Protein AF-E0NUR0-F1 (afdb_monomer_lite)

pLDDT: mean 84.32, std 12.66, range [47.41, 98.25]

Radius of gyration: 26.24 Å; chains: 1; bounding box: 58×35×88 Å

Secondary structure (DSSP, 8-state):
-HHHHHHHHHHTTS-------EEEEEESSTT-HHHHS-HHHHHH-SEEEEEEEE-HHHHHHHHHHHHHS---EEEEEEEEE--PPPPPGGGS-HHHHHHHHHHHTTSBPPTTS--HHHHHTT-EE-TT-BTTBEEEE-SSSEEEEEEE--SSS-B--EEEEEES-HHHHT-HHHHHHHHHTTPEEEEE-TTS-EEEEETTTTEEEEEE-S-SSTT---EEEEESS----

Structure (mmCIF, N/CA/C/O backbone):
data_AF-E0NUR0-F1
#
_entry.id   AF-E0NUR0-F1
#
loop_
_atom_site.group_PDB
_atom_site.id
_atom_site.type_symbol
_atom_site.label_atom_id
_atom_site.label_alt_id
_atom_site.label_comp_id
_atom_site.label_asym_id
_atom_site.label_entity_id
_atom_site.label_seq_id
_atom_site.pdbx_PDB_ins_code
_atom_site.Cartn_x
_atom_site.Cartn_y
_atom_site.Cartn_z
_atom_site.occupancy
_atom_site.B_iso_or_equiv
_atom_site.auth_seq_id
_atom_site.auth_comp_id
_atom_site.auth_asym_id
_atom_site.auth_atom_id
_atom_site.pdbx_PDB_model_num
ATOM 1 N N . MET A 1 1 ? -32.265 1.313 68.353 1.00 53.12 1 MET A N 1
ATOM 2 C CA . MET A 1 1 ? -32.172 2.353 67.300 1.00 53.12 1 MET A CA 1
ATOM 3 C C . MET A 1 1 ? -30.891 2.252 66.464 1.00 53.12 1 MET A C 1
ATOM 5 O O . MET A 1 1 ? -31.016 2.120 65.257 1.00 53.12 1 MET A O 1
ATOM 9 N N . LYS A 1 2 ? -29.683 2.181 67.057 1.00 49.59 2 LYS A N 1
ATOM 10 C CA . LYS A 1 2 ? -28.408 2.071 66.302 1.00 49.59 2 LYS A CA 1
ATOM 11 C C . LYS A 1 2 ? -28.303 0.869 65.339 1.00 49.59 2 LYS A C 1
ATOM 13 O O . LYS A 1 2 ? -27.776 1.013 64.247 1.00 49.59 2 LYS A O 1
ATOM 18 N N . LYS A 1 3 ? -28.850 -0.301 65.698 1.00 48.78 3 LYS A N 1
ATOM 19 C CA . LYS A 1 3 ? -28.814 -1.510 64.842 1.00 48.78 3 LYS A CA 1
ATOM 20 C C . LYS A 1 3 ? -29.717 -1.421 63.597 1.00 48.78 3 LYS A C 1
ATOM 22 O O . LYS A 1 3 ? -29.385 -1.999 62.573 1.00 48.78 3 LYS A O 1
ATOM 27 N N . ILE A 1 4 ? -30.814 -0.659 63.670 1.00 60.44 4 ILE A N 1
ATOM 28 C CA . ILE A 1 4 ? -31.737 -0.431 62.539 1.00 60.44 4 ILE A CA 1
ATOM 29 C C . ILE A 1 4 ? -31.143 0.598 61.563 1.00 60.44 4 ILE A C 1
ATOM 31 O O . ILE A 1 4 ? -31.261 0.441 60.354 1.00 60.44 4 ILE A O 1
ATOM 35 N N . GLN A 1 5 ? -30.417 1.596 62.078 1.00 57.12 5 GLN A N 1
ATOM 36 C CA . GLN A 1 5 ? -29.707 2.582 61.255 1.00 57.12 5 GLN A CA 1
ATOM 37 C C . GLN A 1 5 ? -28.534 1.966 60.472 1.00 57.12 5 GLN A C 1
ATOM 39 O O . GLN A 1 5 ? -28.295 2.355 59.333 1.00 57.12 5 GLN A O 1
ATOM 44 N N . ILE A 1 6 ? -27.851 0.963 61.037 1.00 59.78 6 ILE A N 1
ATOM 45 C CA . ILE A 1 6 ? -26.785 0.228 60.335 1.00 59.78 6 ILE A CA 1
ATOM 46 C C . ILE A 1 6 ? -27.360 -0.639 59.202 1.00 59.78 6 ILE A C 1
ATOM 48 O O . ILE A 1 6 ? -26.786 -0.664 58.117 1.00 59.78 6 ILE A O 1
ATOM 52 N N . LEU A 1 7 ? -28.519 -1.285 59.395 1.00 54.66 7 LEU A N 1
ATOM 53 C CA . LEU A 1 7 ? -29.168 -2.055 58.323 1.00 54.66 7 LEU A CA 1
ATOM 54 C C . LEU A 1 7 ? -29.622 -1.164 57.151 1.00 54.66 7 LEU A C 1
ATOM 56 O O . LEU A 1 7 ? -29.469 -1.556 55.999 1.00 54.66 7 LEU A O 1
ATOM 60 N N . MET A 1 8 ? -30.126 0.043 57.427 1.00 56.66 8 MET A N 1
ATOM 61 C CA . MET A 1 8 ? -30.529 1.007 56.391 1.00 56.66 8 MET A CA 1
ATOM 62 C C . MET A 1 8 ? -29.337 1.574 55.601 1.00 56.66 8 MET A C 1
ATOM 64 O O . MET A 1 8 ? -29.452 1.783 54.397 1.00 56.66 8 MET A O 1
ATOM 68 N N . ALA A 1 9 ? -28.181 1.771 56.246 1.00 56.53 9 ALA A N 1
ATOM 69 C CA . ALA A 1 9 ? -26.960 2.228 55.577 1.00 56.53 9 ALA A CA 1
ATOM 70 C C . ALA A 1 9 ? -26.338 1.152 54.664 1.00 56.53 9 ALA A C 1
ATOM 72 O O . ALA A 1 9 ? -25.777 1.479 53.622 1.00 56.53 9 ALA A O 1
ATOM 73 N N . ILE A 1 10 ? -26.478 -0.131 55.018 1.00 56.84 10 ILE A N 1
ATOM 74 C CA . ILE A 1 10 ? -26.036 -1.254 54.175 1.00 56.84 10 ILE A CA 1
ATOM 75 C C . ILE A 1 10 ? -26.994 -1.451 52.988 1.00 56.84 10 ILE A C 1
ATOM 77 O O . ILE A 1 10 ? -26.543 -1.734 51.881 1.00 56.84 10 ILE A O 1
ATOM 81 N N . LEU A 1 11 ? -28.301 -1.226 53.178 1.00 48.94 11 LEU A N 1
ATOM 82 C CA . LEU A 1 11 ? -29.295 -1.329 52.103 1.00 48.94 11 LEU A CA 1
ATOM 83 C C . LEU A 1 11 ? -29.185 -0.190 51.068 1.00 48.94 11 LEU A C 1
ATOM 85 O O . LEU A 1 11 ? -29.466 -0.416 49.895 1.00 48.94 11 LEU A O 1
ATOM 89 N N . LEU A 1 12 ? -28.723 1.006 51.464 1.00 49.03 12 LEU A N 1
ATOM 90 C CA . LEU A 1 12 ? -28.463 2.115 50.530 1.00 49.03 12 LEU A CA 1
ATOM 91 C C . LEU A 1 12 ? -27.243 1.883 49.618 1.00 49.03 12 LEU A C 1
ATOM 93 O O . LEU A 1 12 ? -27.155 2.507 48.565 1.00 49.03 12 LEU A O 1
ATOM 97 N N . MET A 1 13 ? -26.320 0.985 49.984 1.00 51.28 13 MET A N 1
ATOM 98 C CA . MET A 1 13 ? -25.169 0.617 49.143 1.00 51.28 13 MET A CA 1
ATOM 99 C C . MET A 1 13 ? -25.461 -0.548 48.182 1.00 51.28 13 MET A C 1
ATOM 101 O O . MET A 1 13 ? -24.608 -0.897 47.370 1.00 51.28 13 MET A O 1
ATOM 105 N N . ALA A 1 14 ? -26.656 -1.144 48.238 1.00 47.41 14 ALA A N 1
ATOM 106 C CA . ALA A 1 14 ? -27.004 -2.358 47.495 1.00 47.41 14 ALA A CA 1
ATOM 107 C C . ALA A 1 14 ? -27.700 -2.111 46.140 1.00 47.41 14 ALA A C 1
ATOM 109 O O . ALA A 1 14 ? -28.300 -3.030 45.588 1.00 47.41 14 ALA A O 1
ATOM 110 N N . GLY A 1 15 ? -27.654 -0.897 45.584 1.00 50.34 15 GLY A N 1
ATOM 111 C CA . GLY A 1 15 ? -28.496 -0.569 44.432 1.00 50.34 15 GLY A CA 1
ATOM 112 C C . GLY A 1 15 ? -27.947 0.485 43.486 1.00 50.34 15 GLY A C 1
ATOM 113 O O . GLY A 1 15 ? -28.659 1.434 43.182 1.00 50.34 15 GLY A O 1
ATOM 114 N N . ILE A 1 16 ? -26.735 0.308 42.957 1.00 52.59 16 ILE A N 1
ATOM 115 C CA . ILE A 1 16 ? -26.485 0.788 41.592 1.00 52.59 16 ILE A CA 1
ATOM 116 C C . ILE A 1 16 ? -26.833 -0.395 40.698 1.00 52.59 16 ILE A C 1
ATOM 118 O O . ILE A 1 16 ? -25.995 -1.253 40.429 1.00 52.59 16 ILE A O 1
ATOM 122 N N . ALA A 1 17 ? -28.099 -0.490 40.294 1.00 51.19 17 ALA A N 1
ATOM 123 C CA . ALA A 1 17 ? -28.427 -1.296 39.132 1.00 51.19 17 ALA A CA 1
ATOM 124 C C . ALA A 1 17 ? -27.558 -0.747 37.996 1.00 51.19 17 ALA A C 1
ATOM 126 O O . ALA A 1 17 ? -27.734 0.404 37.593 1.00 51.19 17 ALA A O 1
ATOM 127 N N . ALA A 1 18 ? -26.562 -1.519 37.554 1.00 57.31 18 ALA A N 1
ATOM 128 C CA . ALA A 1 18 ? -25.815 -1.201 36.352 1.00 57.31 18 ALA A CA 1
ATOM 129 C C . ALA A 1 18 ? -26.848 -1.155 35.226 1.00 57.31 18 ALA A C 1
ATOM 131 O O . ALA A 1 18 ? -27.345 -2.191 34.785 1.00 57.31 18 ALA A O 1
ATOM 132 N N . HIS A 1 19 ? -27.274 0.052 34.856 1.00 61.84 19 HIS A N 1
ATOM 133 C CA . HIS A 1 19 ? -28.190 0.224 33.747 1.00 61.84 19 HIS A CA 1
ATOM 134 C C . HIS A 1 19 ? -27.491 -0.357 32.527 1.00 61.84 19 HIS A C 1
ATOM 136 O O . HIS A 1 19 ? -26.401 0.089 32.174 1.00 61.84 19 HIS A O 1
ATOM 142 N N . ALA A 1 20 ? -28.107 -1.371 31.922 1.00 66.50 20 ALA A N 1
ATOM 143 C CA . ALA A 1 20 ? -27.622 -1.942 30.683 1.00 66.50 20 ALA A CA 1
ATOM 144 C C . ALA A 1 20 ? -27.497 -0.814 29.649 1.00 66.50 20 ALA A C 1
ATOM 146 O O . ALA A 1 20 ? -28.500 -0.231 29.223 1.00 66.50 20 ALA A O 1
ATOM 147 N N . GLN A 1 21 ? -26.265 -0.450 29.296 1.00 87.50 21 GLN A N 1
ATOM 148 C CA . GLN A 1 21 ? -26.009 0.598 28.325 1.00 87.50 21 GLN A CA 1
ATOM 149 C C . GLN A 1 21 ? -26.049 -0.043 26.943 1.00 87.50 21 GLN A C 1
ATOM 151 O O . GLN A 1 21 ? -25.061 -0.609 26.472 1.00 87.50 21 GLN A O 1
ATOM 156 N N . LYS A 1 22 ? -27.228 0.033 26.317 1.00 94.31 22 LYS A N 1
ATOM 157 C CA . LYS A 1 22 ? -27.458 -0.485 24.971 1.00 94.31 22 LYS A CA 1
ATOM 158 C C . LYS A 1 22 ? -26.981 0.506 23.909 1.00 94.31 22 LYS A C 1
ATOM 160 O O . LYS A 1 22 ? -27.422 1.655 23.895 1.00 94.31 22 LYS A O 1
ATOM 165 N N . LYS A 1 23 ? -26.159 0.043 22.967 1.00 96.44 23 LYS A N 1
ATOM 166 C CA . LYS A 1 23 ? -25.717 0.795 21.783 1.00 96.44 23 LYS A CA 1
ATOM 167 C C . LYS A 1 23 ? -26.127 0.058 20.509 1.00 96.44 23 LYS A C 1
ATOM 169 O O . LYS A 1 23 ? -26.049 -1.163 20.442 1.00 96.44 23 LYS A O 1
ATOM 174 N N . THR A 1 24 ? -26.574 0.796 19.497 1.00 97.62 24 THR A N 1
ATOM 175 C CA . THR A 1 24 ? -26.791 0.262 18.143 1.00 97.62 24 THR A CA 1
ATOM 176 C C . THR A 1 24 ? -25.870 1.003 17.186 1.00 97.62 24 THR A C 1
ATOM 178 O O . THR A 1 24 ? -25.832 2.233 17.223 1.00 97.62 24 THR A O 1
ATOM 181 N N . VAL A 1 25 ? -25.123 0.266 16.367 1.00 97.69 25 VAL A N 1
ATOM 182 C CA . VAL A 1 25 ? -24.181 0.811 15.385 1.00 97.69 25 VAL A CA 1
ATOM 183 C C . VAL A 1 25 ? -24.464 0.171 14.033 1.00 97.69 25 VAL A C 1
ATOM 185 O O . VAL A 1 25 ? -24.520 -1.050 13.924 1.00 97.69 25 VAL A O 1
ATOM 188 N N . ASN A 1 26 ? -24.629 0.996 13.004 1.00 97.25 26 ASN A N 1
ATOM 189 C CA . ASN A 1 26 ? -24.737 0.529 11.628 1.00 97.25 26 ASN A CA 1
ATOM 190 C C . ASN A 1 26 ? -23.416 0.780 10.898 1.00 97.25 26 ASN A C 1
ATOM 192 O O . ASN A 1 26 ? -22.997 1.933 10.782 1.00 97.25 26 ASN A O 1
ATOM 196 N N . LEU A 1 27 ? -22.779 -0.279 10.402 1.00 93.94 27 LEU A N 1
ATOM 197 C CA . LEU A 1 27 ? -21.536 -0.197 9.644 1.00 93.94 27 LEU A CA 1
ATOM 198 C C . LEU A 1 27 ? -21.839 -0.180 8.147 1.00 93.94 27 LEU A C 1
ATOM 200 O O . LEU A 1 27 ? -22.236 -1.183 7.553 1.00 93.94 27 LEU A O 1
ATOM 204 N N . THR A 1 28 ? -21.625 0.976 7.524 1.00 90.50 28 THR A N 1
ATOM 205 C CA . THR A 1 28 ? -21.651 1.111 6.060 1.00 90.50 28 THR A CA 1
ATOM 206 C C . THR A 1 28 ? -20.394 0.531 5.410 1.00 90.50 28 THR A C 1
ATOM 208 O O . THR A 1 28 ? -20.435 0.150 4.245 1.00 90.50 28 THR A O 1
ATOM 211 N N . GLN A 1 29 ? -19.298 0.430 6.168 1.00 86.88 29 GLN A N 1
ATOM 212 C CA . GLN A 1 29 ? -18.022 -0.147 5.756 1.00 86.88 29 GLN A CA 1
ATOM 213 C C . GLN A 1 29 ? -17.509 -1.075 6.864 1.00 86.88 29 GLN A C 1
ATOM 215 O O . GLN A 1 29 ? -17.451 -0.679 8.030 1.00 86.88 29 GLN A O 1
ATOM 220 N N . ALA A 1 30 ? -17.125 -2.300 6.506 1.00 89.81 30 ALA A N 1
ATOM 221 C CA . ALA A 1 30 ? -16.575 -3.258 7.463 1.00 89.81 30 ALA A CA 1
ATOM 222 C C . ALA A 1 30 ? -15.245 -2.783 8.056 1.00 89.81 30 ALA A C 1
ATOM 224 O O . ALA A 1 30 ? -14.515 -2.043 7.415 1.00 89.81 30 ALA A O 1
ATOM 225 N N . GLY A 1 31 ? -14.931 -3.205 9.277 1.00 87.12 31 GLY A N 1
ATOM 226 C CA . GLY A 1 31 ? -13.751 -2.843 10.068 1.00 87.12 31 GLY A CA 1
ATOM 227 C C . GLY A 1 31 ? -13.767 -1.433 10.658 1.00 87.12 31 GLY A C 1
ATOM 228 O O . GLY A 1 31 ? -12.774 -1.015 11.252 1.00 87.12 31 GLY A O 1
ATOM 229 N N . THR A 1 32 ? -14.866 -0.690 10.510 1.00 91.75 32 THR A N 1
ATOM 230 C CA . THR A 1 32 ? -14.989 0.685 11.016 1.00 91.75 32 THR A CA 1
ATOM 231 C C . THR A 1 32 ? -15.660 0.777 12.387 1.00 91.75 32 THR A C 1
ATOM 233 O O . THR A 1 32 ? -15.815 1.873 12.922 1.00 91.75 32 THR A O 1
ATOM 236 N N . LEU A 1 33 ? -16.014 -0.340 13.036 1.00 95.00 33 LEU A N 1
ATOM 237 C CA . LEU A 1 33 ? -16.664 -0.297 14.352 1.00 95.00 33 LEU A CA 1
ATOM 238 C C . LEU A 1 33 ? -15.851 0.491 15.389 1.00 95.00 33 LEU A C 1
ATOM 240 O O . LEU A 1 33 ? -16.408 1.244 16.185 1.00 95.00 33 LEU A O 1
ATOM 244 N N . GLY A 1 34 ? -14.524 0.348 15.363 1.00 91.88 34 GLY A N 1
ATOM 245 C CA . GLY A 1 34 ? -13.631 1.026 16.302 1.00 91.88 34 GLY A CA 1
ATOM 246 C C . GLY A 1 34 ? -13.653 2.555 16.203 1.00 91.88 34 GLY A C 1
ATOM 247 O O . GLY A 1 34 ? -13.425 3.210 17.222 1.00 91.88 34 GLY A O 1
ATOM 248 N N . THR A 1 35 ? -13.939 3.112 15.020 1.00 90.19 35 THR A N 1
ATOM 249 C CA .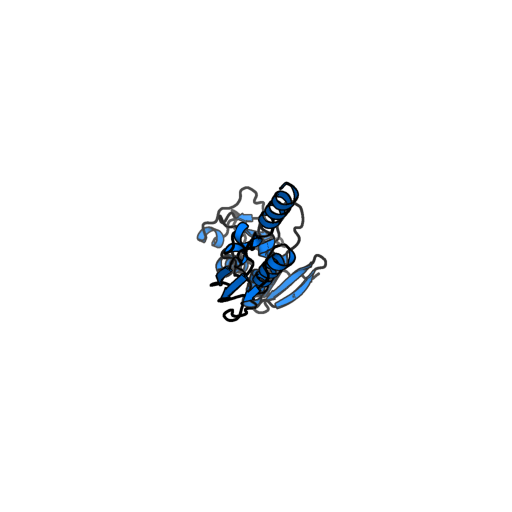 THR A 1 35 ? -14.020 4.565 14.777 1.00 90.19 35 THR A CA 1
ATOM 250 C C . THR A 1 35 ? -15.419 5.122 15.046 1.00 90.19 35 THR A C 1
ATOM 252 O O . THR A 1 35 ? -15.555 6.292 15.390 1.00 90.19 35 THR A O 1
ATOM 255 N N . GLN A 1 36 ? -16.451 4.277 14.962 1.00 94.69 36 GLN A N 1
ATOM 256 C CA . GLN A 1 36 ? -17.845 4.621 15.276 1.00 94.69 36 GLN A CA 1
ATOM 257 C C . GLN A 1 36 ? -18.146 4.637 16.787 1.00 94.69 36 GLN A C 1
ATOM 259 O O . GLN A 1 36 ? -19.218 5.075 17.211 1.00 94.69 36 GLN A O 1
ATOM 264 N N . LEU A 1 37 ? -17.221 4.141 17.614 1.00 94.75 37 LEU A N 1
ATOM 265 C CA . LEU A 1 37 ? -17.347 4.090 19.069 1.00 94.75 37 LEU A CA 1
ATOM 266 C C . LEU A 1 37 ? -16.386 5.077 19.731 1.00 94.75 37 LEU A C 1
ATOM 268 O O . LEU A 1 37 ? -15.176 5.035 19.504 1.00 94.75 37 LEU A O 1
ATOM 272 N N . THR A 1 38 ? -16.910 5.909 20.630 1.00 94.06 38 THR A N 1
ATOM 273 C CA . THR A 1 38 ? -16.060 6.716 21.516 1.00 94.06 38 THR A CA 1
ATOM 274 C C . THR A 1 38 ? -15.340 5.829 22.538 1.00 94.06 38 THR A C 1
ATOM 276 O O . THR A 1 38 ? -15.768 4.710 22.827 1.00 94.06 38 THR A O 1
ATOM 279 N N . GLU A 1 39 ? -14.269 6.330 23.157 1.00 90.62 39 GLU A N 1
ATOM 280 C CA . GLU A 1 39 ? -13.589 5.602 24.242 1.00 90.62 39 GLU A CA 1
ATOM 281 C C . GLU A 1 39 ? -14.515 5.312 25.431 1.00 90.62 39 GLU A C 1
ATOM 283 O O . GLU A 1 39 ? -14.400 4.266 26.071 1.00 90.62 39 GLU A O 1
ATOM 288 N N . THR A 1 40 ? -15.473 6.201 25.700 1.00 92.50 40 THR A N 1
ATOM 289 C CA . THR A 1 40 ? -16.518 5.960 26.700 1.00 92.50 40 THR A CA 1
ATOM 290 C C . THR A 1 40 ? -17.442 4.828 26.259 1.00 92.50 40 THR A C 1
ATOM 292 O O . THR A 1 40 ? -17.657 3.903 27.038 1.00 92.50 40 THR A O 1
ATOM 295 N N . ASP A 1 41 ? -17.921 4.837 25.006 1.00 94.50 41 ASP A N 1
ATOM 296 C CA . ASP A 1 41 ? -18.772 3.758 24.481 1.00 94.50 41 ASP A CA 1
ATOM 297 C C . ASP A 1 41 ? -18.087 2.392 24.617 1.00 94.50 41 ASP A C 1
ATOM 299 O O . ASP A 1 41 ? -18.713 1.440 25.088 1.00 94.50 41 ASP A O 1
ATOM 303 N N . LYS A 1 42 ? -16.798 2.299 24.262 1.00 93.75 42 LYS A N 1
ATOM 304 C CA . LYS A 1 42 ? -16.016 1.055 24.368 1.00 93.75 42 LYS A CA 1
ATOM 305 C C . LYS A 1 42 ? -15.965 0.526 25.804 1.00 93.75 42 LYS A C 1
ATOM 307 O O . LYS A 1 42 ? -16.012 -0.684 26.001 1.00 93.75 42 LYS A O 1
ATOM 312 N N . LYS A 1 43 ? -15.880 1.419 26.797 1.00 93.75 43 LYS A N 1
ATOM 313 C CA . LYS A 1 43 ? -15.700 1.072 28.216 1.00 93.75 43 LYS A CA 1
ATOM 314 C C . LYS A 1 43 ? -16.991 0.764 28.962 1.00 93.75 43 LYS A C 1
ATOM 316 O O . LYS A 1 43 ? -16.933 0.011 29.929 1.00 93.75 43 LYS A O 1
ATOM 321 N N . THR A 1 44 ? -18.117 1.362 28.572 1.00 94.19 44 THR A N 1
ATOM 322 C CA . THR A 1 44 ? -19.352 1.317 29.375 1.00 94.19 44 THR A CA 1
ATOM 323 C C . THR A 1 44 ? -20.514 0.575 28.712 1.00 94.19 44 THR A C 1
ATOM 325 O O . THR A 1 44 ? -21.476 0.243 29.400 1.00 94.19 44 THR A O 1
ATOM 328 N N . THR A 1 45 ? -20.445 0.278 27.409 1.00 96.38 45 THR A N 1
ATOM 329 C CA . THR A 1 45 ? -21.501 -0.470 26.699 1.00 96.38 45 THR A CA 1
ATOM 330 C C . THR A 1 45 ? -21.579 -1.915 27.192 1.00 96.38 45 THR A C 1
ATOM 332 O O . THR A 1 45 ? -20.610 -2.663 27.073 1.00 96.38 45 THR A O 1
ATOM 335 N N . THR A 1 46 ? -22.748 -2.325 27.693 1.00 96.88 46 THR A N 1
ATOM 336 C CA . THR A 1 46 ? -23.019 -3.709 28.134 1.00 96.88 46 THR A CA 1
ATOM 337 C C . THR A 1 46 ? -23.701 -4.541 27.051 1.00 96.88 46 THR A C 1
ATOM 339 O O . THR A 1 46 ? -23.500 -5.754 26.990 1.00 96.88 46 THR A O 1
ATOM 342 N N . ASP A 1 47 ? -24.466 -3.894 26.168 1.00 97.56 47 ASP A N 1
ATOM 343 C CA . ASP A 1 47 ? -25.244 -4.529 25.107 1.00 97.56 47 ASP A CA 1
ATOM 344 C C . ASP A 1 47 ? -25.026 -3.785 23.791 1.00 97.56 47 ASP A C 1
ATOM 346 O O . ASP A 1 47 ? -25.353 -2.601 23.680 1.00 97.56 47 ASP A O 1
ATOM 350 N N . ILE A 1 48 ? -24.523 -4.468 22.767 1.00 97.94 48 ILE A N 1
ATOM 351 C CA . ILE A 1 48 ? -24.317 -3.866 21.447 1.00 97.94 48 ILE A CA 1
ATOM 352 C C . ILE A 1 48 ? -25.082 -4.620 20.362 1.00 97.94 48 ILE A C 1
ATOM 354 O O . ILE A 1 48 ? -25.084 -5.849 20.319 1.00 97.94 48 ILE A O 1
ATOM 358 N N . VAL A 1 49 ? -25.734 -3.860 19.486 1.00 98.12 49 VAL A N 1
ATOM 359 C CA . VAL A 1 49 ? -26.306 -4.337 18.225 1.00 98.12 49 VAL A CA 1
ATOM 360 C C . VAL A 1 49 ? -25.470 -3.744 17.099 1.00 98.12 49 VAL A C 1
ATOM 362 O O . VAL A 1 49 ? -25.363 -2.520 17.004 1.00 98.12 49 VAL A O 1
ATOM 365 N N . VAL A 1 50 ? -24.877 -4.592 16.262 1.00 98.25 50 VAL A N 1
ATOM 366 C CA . VAL A 1 50 ? -24.119 -4.162 15.080 1.00 98.25 50 VAL A CA 1
ATOM 367 C C . VAL A 1 50 ? -24.837 -4.663 13.834 1.00 98.25 50 VAL A C 1
ATOM 369 O O . VAL A 1 50 ? -25.132 -5.851 13.715 1.00 98.25 50 VAL A O 1
ATOM 372 N N . THR A 1 51 ? -25.134 -3.751 12.914 1.00 97.69 51 THR A N 1
ATOM 373 C CA . THR A 1 51 ? -25.778 -4.051 11.627 1.00 97.69 51 THR A CA 1
ATOM 374 C C . THR A 1 51 ? -24.869 -3.657 10.465 1.00 97.69 51 THR A C 1
ATOM 376 O O . THR A 1 51 ? -23.942 -2.868 10.649 1.00 97.69 51 THR A O 1
ATOM 379 N N . GLY A 1 52 ? -25.140 -4.168 9.262 1.00 95.06 52 GLY A N 1
ATOM 380 C CA . GLY A 1 52 ? -24.351 -3.844 8.067 1.00 95.06 52 GLY A CA 1
ATOM 381 C C . GLY A 1 52 ? -23.085 -4.695 7.922 1.00 95.06 52 GLY A C 1
ATOM 382 O O . GLY A 1 52 ? -23.022 -5.813 8.431 1.00 95.06 52 GLY A O 1
ATOM 383 N N . ALA A 1 53 ? -22.092 -4.204 7.181 1.00 92.62 53 ALA A N 1
ATOM 384 C CA . ALA A 1 53 ? -20.911 -4.991 6.829 1.00 92.62 53 ALA A CA 1
ATOM 385 C C . ALA A 1 53 ? -19.931 -5.095 8.007 1.00 92.62 53 ALA A C 1
ATOM 387 O O . ALA A 1 53 ? -19.516 -4.073 8.543 1.00 92.62 53 ALA A O 1
ATOM 388 N N . ILE A 1 54 ? -19.540 -6.317 8.381 1.00 94.69 54 ILE A N 1
ATOM 389 C CA . ILE A 1 54 ? -18.556 -6.596 9.441 1.00 94.69 54 ILE A CA 1
ATOM 390 C C . ILE A 1 54 ? -17.422 -7.482 8.924 1.00 94.69 54 ILE A C 1
ATOM 392 O O . ILE A 1 54 ? -17.627 -8.282 8.011 1.00 94.69 54 ILE A O 1
ATOM 396 N N . ASN A 1 55 ? -16.245 -7.398 9.539 1.00 90.44 55 ASN A N 1
ATOM 397 C CA . ASN A 1 55 ? -15.100 -8.264 9.237 1.00 90.44 55 ASN A CA 1
ATOM 398 C C . ASN A 1 55 ? -14.296 -8.613 10.515 1.00 90.44 55 ASN A C 1
ATOM 400 O O . ASN A 1 55 ? -14.687 -8.210 11.617 1.00 90.44 55 ASN A O 1
ATOM 404 N N . PRO A 1 56 ? -13.168 -9.352 10.421 1.00 88.31 56 PRO A N 1
ATOM 405 C CA . PRO A 1 56 ? -12.361 -9.710 11.590 1.00 88.31 56 PRO A CA 1
ATOM 406 C C . PRO A 1 56 ? -11.894 -8.530 12.457 1.00 88.31 56 PRO A C 1
ATOM 408 O O . PRO A 1 56 ? -11.771 -8.696 13.671 1.00 88.31 56 PRO A O 1
ATOM 411 N N . THR A 1 57 ? -11.672 -7.345 11.880 1.00 87.38 57 THR A N 1
ATOM 412 C CA . THR A 1 57 ? -11.268 -6.143 12.626 1.00 87.38 57 THR A CA 1
ATOM 413 C C . THR A 1 57 ? -12.368 -5.693 13.588 1.00 87.38 57 THR A C 1
ATOM 415 O O . THR A 1 57 ? -12.084 -5.403 14.751 1.00 87.38 57 THR A O 1
ATOM 418 N N . ASP A 1 58 ? -13.637 -5.710 13.166 1.00 94.38 58 ASP A N 1
ATOM 419 C CA . ASP A 1 58 ? -14.765 -5.378 14.052 1.00 94.38 58 ASP A CA 1
ATOM 420 C C . ASP A 1 58 ? -14.918 -6.407 15.175 1.00 94.38 58 ASP A C 1
ATOM 422 O O . ASP A 1 58 ? -15.169 -6.054 16.330 1.00 94.38 58 ASP A O 1
ATOM 426 N N . ILE A 1 59 ? -14.714 -7.690 14.856 1.00 95.31 59 ILE A N 1
ATOM 427 C CA . ILE A 1 59 ? -14.743 -8.763 15.855 1.00 95.31 59 ILE A CA 1
ATOM 428 C C . ILE A 1 59 ? -13.647 -8.563 16.898 1.00 95.31 59 ILE A C 1
ATOM 430 O O . ILE A 1 59 ? -13.905 -8.765 18.083 1.00 95.31 59 ILE A O 1
ATOM 434 N N . ALA A 1 60 ? -12.451 -8.118 16.502 1.00 92.88 60 ALA A N 1
ATOM 435 C CA . ALA A 1 60 ? -11.379 -7.807 17.443 1.00 92.88 60 ALA A CA 1
ATOM 436 C C . ALA A 1 60 ? -11.763 -6.661 18.398 1.00 92.88 60 ALA A C 1
ATOM 438 O O . ALA A 1 60 ? -11.488 -6.747 19.598 1.00 92.88 60 ALA A O 1
ATOM 439 N N . VAL A 1 61 ? -12.460 -5.628 17.905 1.00 95.56 61 VAL A N 1
ATOM 440 C CA . VAL A 1 61 ? -12.993 -4.540 18.746 1.00 95.56 61 VAL A CA 1
ATOM 441 C C . VAL A 1 61 ? -14.008 -5.080 19.757 1.00 95.56 61 VAL A C 1
ATOM 443 O O . VAL A 1 61 ? -13.867 -4.824 20.954 1.00 95.56 61 VAL A O 1
ATOM 446 N N . LEU A 1 62 ? -14.987 -5.873 19.308 1.00 97.94 62 LEU A N 1
ATOM 447 C CA . LEU A 1 62 ? -16.004 -6.485 20.176 1.00 97.94 62 LEU A CA 1
ATOM 448 C C . LEU A 1 62 ? -15.385 -7.432 21.211 1.00 97.94 62 LEU A C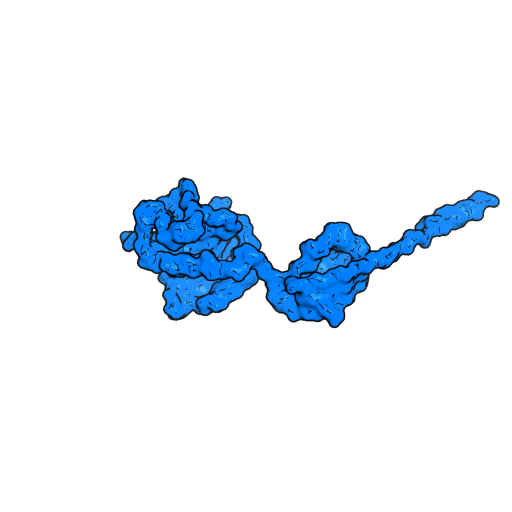 1
ATOM 450 O O . LEU A 1 62 ? -15.745 -7.398 22.389 1.00 97.94 62 LEU A O 1
ATOM 454 N N . ALA A 1 63 ? -14.419 -8.248 20.793 1.00 96.62 63 ALA A N 1
ATOM 455 C CA . ALA A 1 63 ? -13.693 -9.151 21.674 1.00 96.62 63 ALA A CA 1
ATOM 456 C C . ALA A 1 63 ? -12.910 -8.377 22.740 1.00 96.62 63 ALA A C 1
ATOM 458 O O . ALA A 1 63 ? -12.938 -8.759 23.908 1.00 96.62 63 ALA A O 1
ATOM 459 N N . ASN A 1 64 ? -12.255 -7.271 22.375 1.00 94.62 64 ASN A N 1
ATOM 460 C CA . ASN A 1 64 ? -11.575 -6.413 23.342 1.00 94.62 64 ASN A CA 1
ATOM 461 C C . ASN A 1 64 ? -12.567 -5.766 24.321 1.00 94.62 64 ASN A C 1
ATOM 463 O O . ASN A 1 64 ? -12.320 -5.767 25.524 1.00 94.62 64 ASN A O 1
ATOM 467 N N . MET A 1 65 ? -13.714 -5.279 23.838 1.00 96.94 65 MET A N 1
ATOM 468 C CA . MET A 1 65 ? -14.762 -4.734 24.708 1.00 96.94 65 MET A CA 1
ATOM 469 C C . MET A 1 65 ? -15.284 -5.766 25.713 1.00 96.94 65 MET A C 1
ATOM 471 O O . MET A 1 65 ? -15.504 -5.430 26.874 1.00 96.94 65 MET A O 1
ATOM 475 N N . SER A 1 66 ? -15.453 -7.022 25.295 1.00 96.00 66 SER A N 1
ATOM 476 C CA . SER A 1 66 ? -15.930 -8.094 26.177 1.00 96.00 66 SER A CA 1
ATOM 477 C C . SER A 1 66 ? -14.860 -8.590 27.154 1.00 96.00 66 SER A C 1
ATOM 479 O O . SER A 1 66 ? -15.163 -8.858 28.312 1.00 96.00 66 SER A O 1
ATOM 481 N N . ARG A 1 67 ? -13.596 -8.690 26.721 1.00 95.19 67 ARG A N 1
ATOM 482 C CA . ARG A 1 67 ? -12.494 -9.194 27.562 1.00 95.19 67 ARG A CA 1
ATOM 483 C C . ARG A 1 67 ? -11.971 -8.164 28.557 1.00 95.19 67 ARG A C 1
ATOM 485 O O . ARG A 1 67 ? -11.553 -8.544 29.646 1.00 95.19 67 ARG A O 1
ATOM 492 N N . THR A 1 68 ? -11.939 -6.896 28.159 1.00 93.00 68 THR A N 1
ATOM 493 C CA . THR A 1 68 ? -11.266 -5.824 28.906 1.00 93.00 68 THR A CA 1
ATOM 494 C C . THR A 1 68 ? -12.256 -4.918 29.639 1.00 93.00 68 THR A C 1
ATOM 496 O O . THR A 1 68 ? -11.893 -4.314 30.648 1.00 93.00 68 THR A O 1
ATOM 499 N N . TYR A 1 69 ? -13.496 -4.810 29.153 1.00 92.56 69 TYR A N 1
ATOM 500 C CA . TYR A 1 69 ? -14.505 -3.895 29.691 1.00 92.56 69 TYR A CA 1
ATOM 501 C C . TYR A 1 69 ? -15.776 -4.643 30.123 1.00 92.56 69 TYR A C 1
ATOM 503 O O . TYR A 1 69 ? -15.694 -5.729 30.689 1.00 92.56 69 TYR A O 1
ATOM 511 N N . VAL A 1 70 ? -16.951 -4.030 29.949 1.00 94.88 70 VAL A N 1
ATOM 512 C CA . VAL A 1 70 ? -18.220 -4.506 30.529 1.00 94.88 70 VAL A CA 1
ATOM 513 C C . VAL A 1 70 ? -19.193 -5.090 29.501 1.00 94.88 70 VAL A C 1
ATOM 515 O O . VAL A 1 70 ? -20.358 -5.302 29.830 1.00 94.88 70 VAL A O 1
ATOM 518 N N . LEU A 1 71 ? -18.752 -5.345 28.262 1.00 97.06 71 LEU A N 1
ATOM 519 C CA . LEU A 1 71 ? -19.631 -5.849 27.203 1.00 97.06 71 LEU A CA 1
ATOM 520 C C . LEU A 1 71 ? -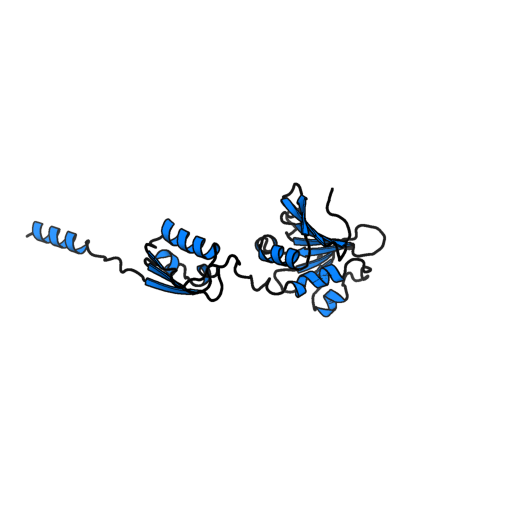20.051 -7.302 27.474 1.00 97.06 71 LEU A C 1
ATOM 522 O O . LEU A 1 71 ? -19.213 -8.202 27.544 1.00 97.06 71 LEU A O 1
ATOM 526 N N . GLN A 1 72 ? -21.362 -7.523 27.574 1.00 96.00 72 GLN A N 1
ATOM 527 C CA . GLN A 1 72 ? -21.979 -8.805 27.934 1.00 96.00 72 GLN A CA 1
ATOM 528 C C . GLN A 1 72 ? -22.817 -9.406 26.803 1.00 96.00 72 GLN A C 1
ATOM 530 O O . GLN A 1 72 ? -22.862 -10.628 26.664 1.00 96.00 72 GLN A O 1
ATOM 535 N N . ARG A 1 73 ? -23.480 -8.573 25.989 1.00 96.88 73 ARG A N 1
ATOM 536 C CA . ARG A 1 73 ? -24.366 -9.037 24.914 1.00 96.88 73 ARG A CA 1
ATOM 537 C C . ARG A 1 73 ? -23.987 -8.433 23.572 1.00 96.88 73 ARG A C 1
ATOM 539 O O . ARG A 1 73 ? -23.862 -7.218 23.441 1.00 96.88 73 ARG A O 1
ATOM 546 N N . ILE A 1 74 ? -23.869 -9.295 22.569 1.00 98.12 74 ILE A N 1
ATOM 547 C CA . ILE A 1 74 ? -23.558 -8.926 21.189 1.00 98.12 74 ILE A CA 1
ATOM 548 C C . ILE A 1 74 ? -24.673 -9.471 20.296 1.00 98.12 74 ILE A C 1
ATOM 550 O O . ILE A 1 74 ? -24.954 -10.667 20.314 1.00 98.12 74 ILE A O 1
ATOM 554 N N . ASP A 1 75 ? -25.298 -8.595 19.517 1.00 97.88 75 ASP A N 1
ATOM 555 C CA . ASP A 1 75 ? -26.272 -8.947 18.486 1.00 97.88 75 ASP A CA 1
ATOM 556 C C . ASP A 1 75 ? -25.718 -8.563 17.108 1.00 97.88 75 ASP A C 1
ATOM 558 O O . ASP A 1 75 ? -25.527 -7.383 16.813 1.00 97.88 75 ASP A O 1
ATOM 562 N N . LEU A 1 76 ? -25.445 -9.582 16.289 1.00 97.88 76 LEU A N 1
ATOM 563 C CA . LEU A 1 76 ? -24.968 -9.466 14.905 1.00 97.88 76 LEU A CA 1
ATOM 564 C C . LEU A 1 76 ? -26.000 -10.011 13.906 1.00 97.88 76 LEU A C 1
ATOM 566 O O . LEU A 1 76 ? -25.659 -10.315 12.767 1.00 97.88 76 LEU A O 1
ATOM 570 N N . SER A 1 77 ? -27.258 -10.191 14.321 1.00 97.50 77 SER A N 1
ATOM 571 C CA . SER A 1 77 ? -28.282 -10.871 13.511 1.00 97.50 77 SER A CA 1
ATOM 572 C C . SER A 1 77 ? -28.627 -10.155 12.199 1.00 97.50 77 SER A C 1
ATOM 574 O O . SER A 1 77 ? -29.204 -10.767 11.305 1.00 97.50 77 SER A O 1
ATOM 576 N N . GLN A 1 78 ? -28.289 -8.869 12.083 1.00 97.12 78 GLN A N 1
ATOM 577 C CA . GLN A 1 78 ? -28.457 -8.042 10.881 1.00 97.12 78 GLN A CA 1
ATOM 578 C C . GLN A 1 78 ? -27.106 -7.584 10.299 1.00 97.12 78 GLN A C 1
ATOM 580 O O . GLN A 1 78 ? -27.045 -6.613 9.541 1.00 97.12 78 GLN A O 1
ATOM 585 N N . ALA A 1 79 ? -26.013 -8.243 10.687 1.00 96.25 79 ALA A N 1
ATOM 586 C CA . ALA A 1 79 ? -24.694 -8.000 10.128 1.00 96.25 79 ALA A CA 1
ATOM 587 C C . ALA A 1 79 ? -24.410 -8.966 8.968 1.00 96.25 79 ALA A C 1
ATOM 589 O O . ALA A 1 79 ? -24.789 -10.137 9.001 1.00 96.25 79 ALA A O 1
ATOM 590 N N . SER A 1 80 ? -23.703 -8.484 7.950 1.00 93.94 80 SER A N 1
ATOM 591 C CA . SER A 1 80 ? -23.208 -9.280 6.829 1.00 93.94 80 SER A CA 1
ATOM 592 C C . SER A 1 80 ? -21.694 -9.416 6.927 1.00 93.94 80 SER A C 1
ATOM 594 O O . SER A 1 80 ? -20.976 -8.415 6.933 1.00 93.94 80 SER A O 1
ATOM 596 N N . TRP A 1 81 ? -21.204 -10.652 6.983 1.00 91.25 81 TRP A N 1
ATOM 597 C CA . TRP A 1 81 ? -19.771 -10.924 7.014 1.00 91.25 81 TRP A CA 1
ATOM 598 C C . TRP A 1 81 ? -19.116 -10.606 5.670 1.00 91.25 81 TRP A C 1
ATOM 600 O O . TRP A 1 81 ? -19.544 -11.111 4.632 1.00 91.25 81 TRP A O 1
ATOM 610 N N . THR A 1 82 ? -18.032 -9.841 5.701 1.00 83.31 82 THR A N 1
ATOM 611 C CA . THR A 1 82 ? -17.103 -9.688 4.584 1.00 83.31 82 THR A CA 1
ATOM 612 C C . THR A 1 82 ? -15.687 -10.019 5.041 1.00 83.31 82 THR A C 1
ATOM 614 O O . THR A 1 82 ? -15.296 -9.773 6.182 1.00 83.31 82 THR A O 1
ATOM 617 N N . LYS A 1 83 ? -14.908 -10.626 4.144 1.00 67.50 83 LYS A N 1
ATOM 618 C CA . LYS A 1 83 ? -13.469 -10.825 4.358 1.00 67.50 83 LYS A CA 1
ATOM 619 C C . LYS A 1 83 ? -12.665 -9.564 4.044 1.00 67.50 83 LYS A C 1
ATOM 621 O O . LYS A 1 83 ? -11.486 -9.514 4.374 1.00 67.50 83 LYS A O 1
ATOM 626 N N . GLU A 1 84 ? -13.282 -8.572 3.408 1.00 64.38 84 GLU A N 1
ATOM 627 C CA . GLU A 1 84 ? -12.598 -7.354 2.999 1.00 64.38 84 GLU A CA 1
ATOM 628 C C . GLU A 1 84 ? -12.373 -6.452 4.216 1.00 64.38 84 GLU A C 1
ATOM 630 O O . GLU A 1 84 ? -13.314 -6.050 4.909 1.00 64.38 84 GLU A O 1
ATOM 635 N N . ALA A 1 85 ? -11.102 -6.158 4.495 1.00 62.62 85 ALA A N 1
ATOM 636 C CA . ALA A 1 85 ? -10.718 -5.070 5.384 1.00 62.62 85 ALA A CA 1
ATOM 637 C C . ALA A 1 85 ? -11.320 -3.747 4.865 1.00 62.62 85 AL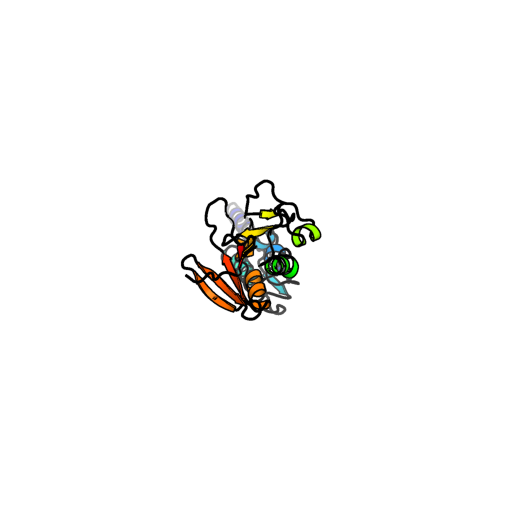A A C 1
ATOM 639 O O . ALA A 1 85 ? -11.500 -3.611 3.649 1.00 62.62 85 ALA A O 1
ATOM 640 N N . PRO A 1 86 ? -11.639 -2.768 5.736 1.00 64.69 86 PRO A N 1
ATOM 641 C CA . PRO A 1 86 ? -11.971 -1.433 5.272 1.00 64.69 86 PRO A CA 1
ATOM 642 C C . PRO A 1 86 ? -10.839 -0.971 4.373 1.00 64.69 86 PRO A C 1
ATOM 644 O O . PRO A 1 86 ? -9.683 -0.953 4.793 1.00 64.69 86 PRO A O 1
ATOM 647 N N . LYS A 1 87 ? -11.191 -0.609 3.143 1.00 70.38 87 LYS A N 1
ATOM 648 C CA . LYS A 1 87 ? -10.290 0.126 2.276 1.00 70.38 87 LYS A CA 1
ATOM 649 C C . LYS A 1 87 ? -9.877 1.413 2.986 1.00 70.38 87 LYS A C 1
ATOM 651 O O . LYS A 1 87 ? -10.744 2.171 3.430 1.00 70.38 87 LYS A O 1
ATOM 656 N N . ASP A 1 88 ? -8.576 1.614 3.155 1.00 76.94 88 ASP A N 1
ATOM 657 C CA . ASP A 1 88 ? -8.052 2.901 3.587 1.00 76.94 88 ASP A CA 1
ATOM 658 C C . ASP A 1 88 ? -8.282 3.892 2.437 1.00 76.94 88 ASP A C 1
ATOM 660 O O . ASP A 1 88 ? -7.865 3.592 1.316 1.00 76.94 88 ASP A O 1
ATOM 664 N N . PRO A 1 89 ? -8.917 5.053 2.674 1.00 76.62 89 PRO A N 1
ATOM 665 C CA . PRO A 1 89 ? -9.167 6.035 1.623 1.00 76.62 89 PRO A CA 1
ATOM 666 C C . PRO A 1 89 ? -7.902 6.526 0.904 1.00 76.62 89 PRO A C 1
ATOM 668 O O . PRO A 1 89 ? -7.952 6.870 -0.276 1.00 76.62 89 PRO A O 1
ATOM 671 N N . VAL A 1 90 ? -6.744 6.539 1.583 1.00 78.00 90 VAL A N 1
ATOM 672 C CA . VAL A 1 90 ? -5.439 6.846 0.960 1.00 78.00 90 VAL A CA 1
ATOM 673 C C . VAL A 1 90 ? -5.092 5.815 -0.115 1.00 78.00 90 VAL A C 1
ATOM 675 O O . VAL A 1 90 ? -4.423 6.139 -1.099 1.00 78.00 90 VAL A O 1
ATOM 678 N N . LEU A 1 91 ? -5.573 4.589 0.075 1.00 81.25 91 LEU A N 1
ATOM 679 C CA . LEU A 1 91 ? -5.394 3.433 -0.781 1.00 81.25 91 LEU A CA 1
ATOM 680 C C . LEU A 1 91 ? -6.657 3.136 -1.615 1.00 81.25 91 LEU A C 1
ATOM 682 O O . LEU A 1 91 ? -6.892 1.992 -1.977 1.00 81.25 91 LEU A O 1
ATOM 686 N N . ASP A 1 92 ? -7.528 4.095 -1.928 1.00 82.88 92 ASP A N 1
ATOM 687 C CA . ASP A 1 92 ? -8.720 3.771 -2.737 1.00 82.88 92 ASP A CA 1
ATOM 688 C C . ASP A 1 92 ? -8.408 3.628 -4.232 1.00 82.88 92 ASP A C 1
ATOM 690 O O . ASP A 1 92 ? -9.056 2.843 -4.928 1.00 82.88 92 ASP A O 1
ATOM 694 N N . ASN A 1 93 ? -7.393 4.344 -4.722 1.00 83.25 93 ASN A N 1
ATOM 695 C CA . ASN A 1 93 ? -7.034 4.369 -6.135 1.00 83.25 93 ASN A CA 1
ATOM 696 C C . ASN A 1 93 ? -5.596 3.866 -6.369 1.00 83.25 93 ASN A C 1
ATOM 698 O O . ASN A 1 93 ? -4.656 4.654 -6.257 1.00 83.25 93 ASN A O 1
ATOM 702 N N . PRO A 1 94 ? -5.397 2.578 -6.712 1.00 84.00 94 PRO A N 1
ATOM 703 C CA . PRO A 1 94 ? -4.062 2.065 -7.008 1.00 84.00 94 PRO A CA 1
ATOM 704 C C . PRO A 1 94 ? -3.478 2.700 -8.261 1.00 84.00 94 PRO A C 1
ATOM 706 O O . PRO A 1 94 ? -2.271 2.907 -8.326 1.00 84.00 94 PRO A O 1
ATOM 709 N N . GLU A 1 95 ? -4.316 3.020 -9.250 1.00 85.31 95 GLU A N 1
ATOM 710 C CA . GLU A 1 95 ? -3.858 3.501 -10.553 1.00 85.31 95 GLU A CA 1
ATOM 711 C C . GLU A 1 95 ? -3.083 4.809 -10.438 1.00 85.31 95 GLU A C 1
ATOM 713 O O . GLU A 1 95 ? -2.117 5.014 -11.166 1.00 85.31 95 GLU A O 1
ATOM 718 N N . GLU A 1 96 ? -3.464 5.651 -9.478 1.00 80.81 96 GLU A N 1
ATOM 719 C CA . GLU A 1 96 ? -2.792 6.913 -9.197 1.00 80.81 96 GLU A CA 1
ATOM 720 C C . GLU A 1 96 ? -1.327 6.735 -8.778 1.00 80.81 96 GLU A C 1
ATOM 722 O O . GLU A 1 96 ? -0.497 7.580 -9.101 1.00 80.81 96 GLU A O 1
ATOM 727 N N . TYR A 1 97 ? -0.997 5.642 -8.088 1.00 82.25 97 TYR A N 1
ATOM 728 C CA . TYR A 1 97 ? 0.361 5.405 -7.600 1.00 82.25 97 TYR A CA 1
ATOM 729 C C . TYR A 1 97 ? 1.117 4.377 -8.440 1.00 82.25 97 TYR A C 1
ATOM 731 O O . TYR A 1 97 ? 2.305 4.545 -8.687 1.00 82.25 97 TYR A O 1
ATOM 739 N N . PHE A 1 98 ? 0.455 3.312 -8.892 1.00 87.56 98 PHE A N 1
ATOM 740 C CA . PHE A 1 98 ? 1.103 2.156 -9.512 1.00 87.56 98 PHE A CA 1
ATOM 741 C C . PHE A 1 98 ? 1.384 2.351 -11.002 1.00 87.56 98 PHE A C 1
ATOM 743 O O . PHE A 1 98 ? 2.491 2.065 -11.460 1.00 87.56 98 PHE A O 1
ATOM 750 N N . LEU A 1 99 ? 0.407 2.847 -11.771 1.00 86.44 99 LEU A N 1
ATOM 751 C CA . LEU A 1 99 ? 0.578 3.015 -13.218 1.00 86.44 99 LEU A CA 1
ATOM 752 C C . LEU A 1 99 ? 1.725 3.970 -13.580 1.00 86.44 99 LEU A C 1
ATOM 754 O O . LEU A 1 99 ? 2.448 3.657 -14.527 1.00 86.44 99 LEU A O 1
ATOM 758 N N . PRO A 1 100 ? 1.960 5.078 -12.850 1.00 85.00 100 PRO A N 1
ATOM 759 C CA . PRO A 1 100 ? 3.097 5.952 -13.120 1.00 85.00 100 PRO A CA 1
ATOM 760 C C . PRO A 1 100 ? 4.423 5.231 -12.904 1.00 85.00 100 PRO A C 1
ATOM 762 O O . PRO A 1 100 ? 5.311 5.345 -13.742 1.00 85.00 100 PRO A O 1
ATOM 765 N N . MET A 1 101 ? 4.538 4.424 -11.842 1.00 87.88 101 MET A N 1
ATOM 766 C CA . MET A 1 101 ? 5.768 3.681 -11.551 1.00 87.88 101 MET A CA 1
ATOM 767 C C . MET A 1 101 ? 6.076 2.650 -12.630 1.00 87.88 101 MET A C 1
ATOM 769 O O . MET A 1 101 ? 7.213 2.560 -13.076 1.00 87.88 101 MET A O 1
ATOM 773 N N . VAL A 1 102 ? 5.068 1.917 -13.106 1.00 89.44 102 VAL A N 1
ATOM 774 C CA . VAL A 1 102 ? 5.241 0.968 -14.216 1.00 89.44 102 VAL A CA 1
ATOM 775 C C . VAL A 1 102 ? 5.534 1.703 -15.527 1.00 89.44 102 VAL A C 1
ATOM 777 O O . VAL A 1 102 ? 6.387 1.279 -16.304 1.00 89.44 102 VAL A O 1
ATOM 780 N N . GLY A 1 103 ? 4.851 2.821 -15.777 1.00 87.75 103 GLY A N 1
ATOM 781 C CA . GLY A 1 103 ? 4.939 3.582 -17.021 1.00 87.75 103 GLY A CA 1
ATOM 782 C C . GLY A 1 103 ? 6.274 4.291 -17.250 1.00 87.75 103 GLY A C 1
ATOM 783 O O . GLY A 1 103 ? 6.573 4.633 -18.398 1.00 87.75 103 GLY A O 1
ATOM 784 N N . ILE A 1 104 ? 7.071 4.522 -16.202 1.00 86.94 104 ILE A N 1
ATOM 785 C CA . ILE A 1 104 ? 8.400 5.141 -16.319 1.00 86.94 104 ILE A CA 1
ATOM 786 C C . ILE A 1 104 ? 9.538 4.137 -16.524 1.00 86.94 104 ILE A C 1
ATOM 788 O O . ILE A 1 104 ? 10.628 4.539 -16.930 1.00 86.94 104 ILE A O 1
ATOM 792 N N . LEU A 1 105 ? 9.308 2.846 -16.271 1.00 89.44 105 LEU A N 1
ATOM 793 C CA . LEU A 1 105 ? 10.347 1.828 -16.407 1.00 89.44 105 LEU A CA 1
ATOM 794 C C . LEU A 1 105 ? 10.873 1.753 -17.849 1.00 89.44 105 LEU A C 1
ATOM 796 O O . LEU A 1 105 ? 10.118 1.800 -18.822 1.00 89.44 105 LEU A O 1
ATOM 800 N N . GLY A 1 106 ? 12.193 1.649 -17.990 1.00 88.25 106 GLY A N 1
ATOM 801 C CA . GLY A 1 106 ? 12.900 1.574 -19.269 1.00 88.25 106 GLY A CA 1
ATOM 802 C C . GLY A 1 106 ? 12.981 2.898 -20.037 1.00 88.25 106 GLY A C 1
ATOM 803 O O . GLY A 1 106 ? 13.607 2.945 -21.103 1.00 88.25 106 GLY A O 1
ATOM 804 N N . LYS A 1 107 ? 12.383 3.980 -19.523 1.00 87.44 107 LYS A N 1
ATOM 805 C CA . LYS A 1 107 ? 12.530 5.320 -20.099 1.00 87.44 107 LYS A CA 1
ATOM 806 C C . LYS A 1 107 ? 13.877 5.932 -19.708 1.00 87.44 107 LYS A C 1
ATOM 808 O O . LYS A 1 107 ? 14.407 5.619 -18.640 1.00 87.44 107 LYS A O 1
ATOM 813 N N . PRO A 1 108 ? 14.448 6.800 -20.564 1.00 84.94 108 PRO A N 1
ATOM 814 C CA . PRO A 1 108 ? 15.639 7.552 -20.201 1.00 84.94 108 PRO A CA 1
ATOM 815 C C . PRO A 1 108 ? 15.346 8.460 -19.005 1.00 84.94 108 PRO A C 1
ATOM 817 O O . PRO A 1 108 ? 14.285 9.083 -18.931 1.00 84.94 108 PRO A O 1
ATOM 820 N N . MET A 1 109 ? 16.307 8.560 -18.093 1.00 78.81 109 MET A N 1
ATOM 821 C CA . MET A 1 109 ? 16.244 9.514 -16.993 1.00 78.81 109 MET A CA 1
ATOM 822 C C . MET A 1 109 ? 16.290 10.949 -17.538 1.00 78.81 109 MET A C 1
ATOM 824 O O . MET A 1 109 ? 17.186 11.293 -18.315 1.00 78.81 109 MET A O 1
ATOM 828 N N . GLU A 1 110 ? 15.363 11.812 -17.111 1.00 78.88 110 GLU A N 1
ATOM 829 C CA . GLU A 1 110 ? 15.449 13.238 -17.444 1.00 78.88 110 GLU A CA 1
ATOM 830 C C . GLU A 1 110 ? 16.673 13.882 -16.759 1.00 78.88 110 GLU A C 1
ATOM 832 O O . GLU A 1 110 ? 16.975 13.556 -15.605 1.00 78.88 110 GLU A O 1
ATOM 837 N N . PRO A 1 111 ? 17.383 14.823 -17.417 1.00 74.00 111 PRO A N 1
ATOM 838 C CA . PRO A 1 111 ? 18.568 15.467 -16.840 1.00 74.00 111 PRO A CA 1
ATOM 839 C C . PRO A 1 111 ? 18.298 16.201 -15.521 1.00 74.00 111 PRO A C 1
ATOM 841 O O . PRO A 1 111 ? 19.179 16.306 -14.668 1.00 74.00 111 PRO A O 1
ATOM 844 N N . ASP A 1 112 ? 17.081 16.718 -15.350 1.00 74.25 112 ASP A N 1
ATOM 845 C CA . ASP A 1 112 ? 16.633 17.397 -14.136 1.00 74.25 112 ASP A CA 1
ATOM 846 C C . ASP A 1 112 ? 16.059 16.426 -13.092 1.00 74.25 112 ASP A C 1
ATOM 848 O O . ASP A 1 112 ? 15.542 16.877 -12.072 1.00 74.25 112 ASP A O 1
ATOM 852 N N . GLY A 1 113 ? 16.149 15.111 -13.317 1.00 70.88 113 GLY A N 1
ATOM 853 C CA . GLY A 1 113 ? 15.655 14.082 -12.409 1.00 70.88 113 GLY A CA 1
ATOM 854 C C . GLY A 1 113 ? 14.156 14.158 -12.144 1.00 70.88 113 GLY A C 1
ATOM 855 O O . GLY A 1 113 ? 13.718 13.734 -11.079 1.00 70.88 113 GLY A O 1
ATOM 856 N N . PHE A 1 114 ? 13.391 14.768 -13.048 1.00 73.25 114 PHE A N 1
ATOM 857 C CA . PHE A 1 114 ? 11.966 14.994 -12.889 1.00 73.25 114 PHE A CA 1
ATOM 858 C C . PHE A 1 114 ? 11.241 14.485 -14.137 1.00 73.25 114 PHE A C 1
ATOM 860 O O . PHE A 1 114 ? 11.205 15.181 -15.144 1.00 73.25 114 PHE A O 1
ATOM 867 N N . THR A 1 115 ? 10.615 13.308 -14.067 1.00 76.62 115 THR A N 1
ATOM 868 C CA . THR A 1 115 ? 9.928 12.712 -15.226 1.00 76.62 115 THR A CA 1
ATOM 869 C C . THR A 1 115 ? 8.661 13.479 -15.624 1.00 76.62 115 THR A C 1
ATOM 871 O O . THR A 1 115 ? 7.980 14.082 -14.788 1.00 76.62 115 THR A O 1
ATOM 874 N N . TYR A 1 116 ? 8.315 13.446 -16.911 1.00 76.94 116 TYR A N 1
ATOM 875 C CA . TYR A 1 116 ? 7.069 13.998 -17.448 1.00 76.94 116 TYR A CA 1
ATOM 876 C C . TYR A 1 116 ? 5.829 13.563 -16.652 1.00 76.94 116 TYR A C 1
ATOM 878 O O . TYR A 1 116 ? 4.975 14.395 -16.346 1.00 76.94 116 TYR A O 1
ATOM 886 N N . GLU A 1 117 ? 5.747 12.289 -16.272 1.00 77.88 117 GLU A N 1
ATOM 887 C CA . GLU A 1 117 ? 4.646 11.723 -15.492 1.00 77.88 117 GLU A CA 1
ATOM 888 C C . GLU A 1 117 ? 4.464 12.476 -14.170 1.00 77.88 117 GLU A C 1
ATOM 890 O O . GLU A 1 117 ? 3.390 13.029 -13.917 1.00 77.88 117 GLU A O 1
ATOM 895 N N . GLU A 1 118 ? 5.536 12.627 -13.390 1.00 82.00 118 GLU A N 1
ATOM 896 C CA . GLU A 1 118 ? 5.513 13.386 -12.137 1.00 82.00 118 GLU A CA 1
ATOM 897 C C . GLU A 1 118 ? 5.100 14.854 -12.386 1.00 82.00 118 GLU A C 1
ATOM 899 O O . GLU A 1 118 ? 4.439 15.471 -11.544 1.00 82.00 118 GLU A O 1
ATOM 904 N N . LYS A 1 119 ? 5.463 15.439 -13.552 1.00 80.06 119 LYS A N 1
ATOM 905 C CA . LYS A 1 119 ? 5.203 16.868 -13.862 1.00 80.06 119 LYS A CA 1
ATOM 906 C C . LYS A 1 119 ? 3.718 17.058 -14.088 1.00 80.06 119 LYS A C 1
ATOM 908 O O . LYS A 1 119 ? 3.121 17.999 -13.568 1.00 80.06 119 LYS A O 1
ATOM 913 N N . THR A 1 120 ? 3.122 16.140 -14.842 1.00 81.31 120 THR A N 1
ATOM 914 C CA . THR A 1 120 ? 1.685 16.142 -15.126 1.00 81.31 120 THR A CA 1
ATOM 915 C C . THR A 1 120 ? 0.832 15.897 -13.885 1.00 81.31 120 THR A C 1
ATOM 917 O O . THR A 1 120 ? -0.295 16.383 -13.829 1.00 81.31 120 THR A O 1
ATOM 920 N N . MET A 1 121 ? 1.380 15.225 -12.869 1.00 79.00 121 MET A N 1
ATOM 921 C CA . MET A 1 121 ? 0.712 14.988 -11.583 1.00 79.00 121 MET A CA 1
ATOM 922 C C . MET A 1 121 ? 0.850 16.152 -10.596 1.00 79.00 121 MET A C 1
ATOM 924 O O . MET A 1 121 ? 0.210 16.156 -9.547 1.00 79.00 121 MET A O 1
ATOM 928 N N . GLY A 1 122 ? 1.659 17.166 -10.919 1.00 81.94 122 GLY A N 1
ATOM 929 C CA . GLY A 1 122 ? 1.873 18.322 -10.049 1.00 81.94 122 GLY A CA 1
ATOM 930 C C . GLY A 1 122 ? 2.699 18.012 -8.797 1.00 81.94 122 GLY A C 1
ATOM 931 O O . GLY A 1 122 ? 2.689 18.802 -7.848 1.00 81.94 122 GLY A O 1
ATOM 932 N N . HIS A 1 123 ? 3.416 16.887 -8.785 1.00 85.75 123 HIS A N 1
ATOM 933 C CA . HIS A 1 123 ? 4.327 16.539 -7.702 1.00 85.75 123 HIS A CA 1
ATOM 934 C C . HIS A 1 123 ? 5.513 17.510 -7.656 1.00 85.75 123 HIS A C 1
ATOM 936 O O . HIS A 1 123 ? 5.768 18.275 -8.588 1.00 85.75 123 HIS A O 1
ATOM 942 N N . LYS A 1 124 ? 6.247 17.534 -6.544 1.00 87.12 124 LYS A N 1
ATOM 943 C CA . LYS A 1 124 ? 7.421 18.404 -6.381 1.00 87.12 124 LYS A CA 1
ATOM 944 C C . LYS A 1 124 ? 8.641 17.569 -6.067 1.00 87.12 124 LYS A C 1
ATOM 946 O O . LYS A 1 124 ? 8.637 16.812 -5.108 1.00 87.12 124 LYS A O 1
ATOM 951 N N . ARG A 1 125 ? 9.728 17.751 -6.811 1.00 86.12 125 ARG A N 1
ATOM 952 C CA . ARG A 1 125 ? 10.989 17.074 -6.499 1.00 86.12 125 ARG A CA 1
ATOM 953 C C . ARG A 1 125 ? 11.492 17.491 -5.117 1.00 86.12 125 ARG A C 1
ATOM 955 O O . ARG A 1 125 ? 11.604 18.679 -4.810 1.00 86.12 125 ARG A O 1
ATOM 962 N N . ASN A 1 126 ? 11.791 16.502 -4.286 1.00 85.06 126 ASN A N 1
ATOM 963 C CA . ASN A 1 126 ? 12.271 16.705 -2.932 1.00 85.06 126 ASN A CA 1
ATOM 964 C C . ASN A 1 126 ? 13.709 17.257 -2.972 1.00 85.06 126 ASN A C 1
ATOM 966 O O . ASN A 1 126 ? 14.545 16.702 -3.693 1.00 85.06 126 ASN A O 1
ATOM 970 N N . PRO A 1 127 ? 14.052 18.279 -2.169 1.00 85.75 127 PRO A N 1
ATOM 971 C CA . PRO A 1 127 ? 15.419 18.800 -2.093 1.00 85.75 127 PRO A CA 1
ATOM 972 C C . PRO A 1 127 ? 16.480 17.772 -1.669 1.00 85.75 127 PRO A C 1
ATOM 974 O O . PRO A 1 127 ? 17.660 17.983 -1.922 1.00 85.75 127 PRO A O 1
ATOM 977 N N . LYS A 1 128 ? 16.080 16.673 -1.016 1.00 83.00 128 LYS A N 1
ATOM 978 C CA . LYS A 1 128 ? 16.973 15.581 -0.592 1.00 83.00 128 LYS A CA 1
ATOM 979 C C . LYS A 1 128 ? 17.303 14.587 -1.700 1.00 83.00 128 LYS A C 1
ATOM 981 O O . LYS A 1 128 ? 18.040 13.637 -1.456 1.00 83.00 128 LYS A O 1
ATOM 986 N N . SER A 1 129 ? 16.734 14.764 -2.884 1.00 81.19 129 SER A N 1
ATOM 987 C CA . SER A 1 129 ? 16.958 13.826 -3.969 1.00 81.19 129 SER A CA 1
ATOM 988 C C . SER A 1 129 ? 18.415 13.840 -4.443 1.00 81.19 129 SER A C 1
ATOM 990 O O . SER A 1 129 ? 19.041 14.899 -4.506 1.00 81.19 129 SER A O 1
ATOM 992 N N . MET A 1 130 ? 18.948 12.679 -4.816 1.00 78.25 130 MET A N 1
ATOM 993 C CA . MET A 1 130 ? 20.343 12.499 -5.234 1.00 78.25 130 MET A CA 1
ATOM 994 C C . MET A 1 130 ? 20.413 11.984 -6.678 1.00 78.25 130 MET A C 1
ATOM 996 O O . MET A 1 130 ? 19.451 11.375 -7.137 1.00 78.25 130 MET A O 1
ATOM 1000 N N . PRO A 1 131 ? 21.521 12.195 -7.415 1.00 76.81 131 PRO A N 1
ATOM 1001 C CA . PRO A 1 131 ? 21.722 11.585 -8.732 1.00 76.81 131 PRO A CA 1
ATOM 1002 C C . PRO A 1 131 ? 21.407 10.085 -8.734 1.00 76.81 131 PRO A C 1
ATOM 1004 O O . PRO A 1 131 ? 22.020 9.336 -7.981 1.00 76.81 131 PRO A O 1
ATOM 1007 N N . GLY A 1 132 ? 20.433 9.673 -9.554 1.00 75.44 132 GLY A N 1
ATOM 1008 C CA . GLY A 1 132 ? 19.960 8.282 -9.604 1.00 75.44 132 GLY A CA 1
ATOM 1009 C C . GLY A 1 132 ? 19.097 7.852 -8.410 1.00 75.44 132 GLY A C 1
ATOM 1010 O O . GLY A 1 132 ? 18.974 6.663 -8.162 1.00 75.44 132 GLY A O 1
ATOM 1011 N N . PHE A 1 133 ? 18.556 8.800 -7.638 1.00 79.12 133 PHE A N 1
ATOM 1012 C CA . PHE A 1 133 ? 17.612 8.581 -6.538 1.00 79.12 133 PHE A CA 1
ATOM 1013 C C . PHE A 1 133 ? 16.708 9.813 -6.391 1.00 79.12 133 PHE A C 1
ATOM 1015 O O . PHE A 1 133 ? 16.964 10.710 -5.574 1.00 79.12 133 PHE A O 1
ATOM 1022 N N . TRP A 1 134 ? 15.650 9.889 -7.200 1.00 83.19 134 TRP A N 1
ATOM 1023 C CA . TRP A 1 134 ? 14.763 11.050 -7.222 1.00 83.19 134 TRP A CA 1
ATOM 1024 C C . TRP A 1 134 ? 13.512 10.821 -6.389 1.00 83.19 134 TRP A C 1
ATOM 1026 O O . TRP A 1 134 ? 12.734 9.921 -6.668 1.00 83.19 134 TRP A O 1
ATOM 1036 N N . MET A 1 135 ? 13.321 11.637 -5.355 1.00 85.38 135 MET A N 1
ATOM 1037 C CA . MET A 1 135 ? 12.154 11.577 -4.479 1.00 85.38 135 MET A CA 1
ATOM 1038 C C . MET A 1 135 ? 11.195 12.709 -4.832 1.00 85.38 135 MET A C 1
ATOM 1040 O O . MET A 1 135 ? 11.641 13.839 -5.053 1.00 85.38 135 MET A O 1
ATOM 1044 N N . PHE A 1 136 ? 9.890 12.453 -4.794 1.00 85.25 136 PHE A N 1
ATOM 1045 C CA . PHE A 1 136 ? 8.881 13.480 -5.049 1.00 85.25 136 PHE A CA 1
ATOM 1046 C C . PHE A 1 136 ? 7.918 13.598 -3.877 1.00 85.25 136 PHE A C 1
ATOM 1048 O O . PHE A 1 136 ? 7.452 12.613 -3.319 1.00 85.25 136 PHE A O 1
ATOM 1055 N N . ASP A 1 137 ? 7.642 14.833 -3.488 1.00 81.50 137 ASP A N 1
ATOM 1056 C CA . ASP A 1 137 ? 6.583 15.181 -2.562 1.00 81.50 137 ASP A CA 1
ATOM 1057 C C . ASP A 1 137 ? 5.268 15.307 -3.337 1.00 81.50 137 ASP A C 1
ATOM 1059 O O . ASP A 1 137 ? 5.124 16.155 -4.226 1.00 81.50 137 ASP A O 1
ATOM 1063 N N . THR A 1 138 ? 4.323 14.439 -2.996 1.00 77.88 138 THR A N 1
ATOM 1064 C CA . THR A 1 138 ? 2.971 14.386 -3.566 1.00 77.88 138 THR A CA 1
ATOM 1065 C C . THR A 1 138 ? 1.953 15.141 -2.719 1.00 77.88 138 THR A C 1
ATOM 1067 O O . THR A 1 138 ? 0.801 15.283 -3.124 1.00 77.88 138 THR A O 1
ATOM 1070 N N . GLY A 1 139 ? 2.332 15.580 -1.512 1.00 74.50 139 GLY A N 1
ATOM 1071 C CA . GLY A 1 139 ? 1.386 16.015 -0.484 1.00 74.50 139 GLY A CA 1
ATOM 1072 C C . GLY A 1 139 ? 0.519 14.881 0.080 1.00 74.50 139 GLY A C 1
ATOM 1073 O O . GLY A 1 139 ? -0.445 15.160 0.794 1.00 74.50 139 GLY A O 1
ATOM 1074 N N . LYS A 1 140 ? 0.838 13.617 -0.230 1.00 76.69 140 LYS A N 1
ATOM 1075 C CA . LYS A 1 140 ? 0.129 12.424 0.244 1.00 76.69 140 LYS A CA 1
ATOM 1076 C C . LYS A 1 140 ? 1.001 11.596 1.180 1.00 76.69 140 LYS A C 1
ATOM 1078 O O . LYS A 1 140 ? 2.215 11.756 1.249 1.00 76.69 140 LYS A O 1
ATOM 1083 N N . THR A 1 141 ? 0.370 10.669 1.897 1.00 78.19 141 THR A N 1
ATOM 1084 C CA . THR A 1 141 ? 1.076 9.766 2.818 1.00 78.19 141 THR A CA 1
ATOM 1085 C C . THR A 1 141 ? 1.935 8.722 2.095 1.00 78.19 141 THR A C 1
ATOM 1087 O O . THR A 1 141 ? 2.897 8.202 2.666 1.00 78.19 141 THR A O 1
ATOM 1090 N N . LEU A 1 142 ? 1.587 8.407 0.845 1.00 82.81 142 LEU A N 1
ATOM 1091 C CA . LEU A 1 142 ? 2.435 7.668 -0.083 1.00 82.81 142 LEU A CA 1
ATOM 1092 C C . LEU A 1 142 ? 3.199 8.663 -0.957 1.00 82.81 142 LEU A C 1
ATOM 1094 O O . LEU A 1 142 ? 2.597 9.577 -1.529 1.00 82.81 142 LEU A O 1
ATOM 1098 N N . PHE A 1 143 ? 4.505 8.462 -1.092 1.00 82.25 143 PHE A N 1
ATOM 1099 C CA . PHE A 1 143 ? 5.348 9.283 -1.953 1.00 82.25 143 PHE A CA 1
ATOM 1100 C C . PHE A 1 143 ? 6.151 8.404 -2.922 1.00 82.25 143 PHE A C 1
ATOM 1102 O O . PHE A 1 143 ? 6.676 7.366 -2.508 1.00 82.25 143 PHE A O 1
ATOM 1109 N N . PRO A 1 144 ? 6.247 8.779 -4.207 1.00 81.56 144 PRO A N 1
ATOM 1110 C CA . PRO A 1 144 ? 7.024 8.062 -5.184 1.00 81.56 144 PRO A CA 1
ATOM 1111 C C . PRO A 1 144 ? 8.490 8.487 -5.108 1.00 81.56 144 PRO A C 1
ATOM 1113 O O . PRO A 1 144 ? 8.861 9.632 -4.817 1.00 81.56 144 PRO A O 1
ATOM 1116 N N . LEU A 1 145 ? 9.331 7.515 -5.398 1.00 80.12 145 LEU A N 1
ATOM 1117 C CA . LEU A 1 145 ? 10.744 7.642 -5.653 1.00 80.12 145 LEU A CA 1
ATOM 1118 C C . LEU A 1 145 ? 10.977 7.018 -7.024 1.00 80.12 145 LEU A C 1
ATOM 1120 O O . LEU A 1 145 ? 10.765 5.825 -7.213 1.00 80.12 145 LEU A O 1
ATOM 1124 N N . THR A 1 146 ? 11.413 7.813 -7.991 1.00 76.75 146 THR A N 1
ATOM 1125 C CA . THR A 1 146 ? 11.707 7.308 -9.331 1.00 76.75 146 THR A CA 1
ATOM 1126 C C . THR A 1 146 ? 13.206 7.198 -9.537 1.00 76.75 146 THR A C 1
ATOM 1128 O O . THR A 1 146 ? 13.938 8.166 -9.299 1.00 76.75 146 THR A O 1
ATOM 1131 N N . GLY A 1 147 ? 13.646 6.065 -10.078 1.00 65.38 147 GLY A N 1
ATOM 1132 C CA . GLY A 1 147 ? 14.915 5.997 -10.781 1.00 65.38 147 GLY A CA 1
ATOM 1133 C C . GLY A 1 147 ? 16.066 5.421 -9.992 1.00 65.38 147 GLY A C 1
ATOM 1134 O O . GLY A 1 147 ? 17.080 6.094 -9.899 1.00 65.38 147 GLY A O 1
ATOM 1135 N N . TYR A 1 148 ? 15.964 4.170 -9.551 1.00 69.88 148 TYR A N 1
ATOM 1136 C CA . TYR A 1 148 ? 17.165 3.359 -9.374 1.00 69.88 148 TYR A CA 1
ATOM 1137 C C . TYR A 1 148 ? 17.662 2.934 -10.763 1.00 69.88 148 TYR A C 1
ATOM 1139 O O . TYR A 1 148 ? 16.922 2.338 -11.549 1.00 69.88 148 TYR A O 1
ATOM 1147 N N . MET A 1 149 ? 18.897 3.309 -11.091 1.00 63.84 149 MET A N 1
ATOM 1148 C CA . MET A 1 149 ? 19.564 2.888 -12.322 1.00 63.84 149 MET A CA 1
ATOM 1149 C C . MET A 1 149 ? 20.430 1.679 -12.001 1.00 63.84 149 MET A C 1
ATOM 1151 O O . MET A 1 149 ? 21.406 1.799 -11.257 1.00 63.84 149 MET A O 1
ATOM 1155 N N . ASN A 1 150 ? 20.104 0.531 -12.576 1.00 57.84 150 ASN A N 1
ATOM 1156 C CA . ASN A 1 150 ? 20.881 -0.686 -12.431 1.00 57.84 150 ASN A CA 1
ATOM 1157 C C . ASN A 1 150 ? 21.733 -0.886 -13.694 1.00 57.84 150 ASN A C 1
ATOM 1159 O O . ASN A 1 150 ? 21.574 -1.835 -14.455 1.00 57.84 150 ASN A O 1
ATOM 1163 N N . GLY A 1 151 ? 22.657 0.048 -13.936 1.00 55.12 151 GLY A N 1
ATOM 1164 C CA . GLY A 1 151 ? 23.515 0.018 -15.117 1.00 55.12 151 GLY A CA 1
ATOM 1165 C C . GLY A 1 151 ? 23.982 1.394 -15.585 1.00 55.12 151 GLY A C 1
ATOM 1166 O O . GLY A 1 151 ? 23.675 2.428 -14.998 1.00 55.12 151 GLY A O 1
ATOM 1167 N N . TRP A 1 152 ? 24.760 1.397 -16.668 1.00 58.53 152 TRP A N 1
ATOM 1168 C CA . TRP A 1 152 ? 25.333 2.605 -17.279 1.00 58.53 152 TRP A CA 1
ATOM 1169 C C . TRP A 1 152 ? 24.524 3.121 -18.482 1.00 58.53 152 TRP A C 1
ATOM 1171 O O . TRP A 1 152 ? 24.987 4.012 -19.191 1.00 58.53 152 TRP A O 1
ATOM 1181 N N . ASP A 1 153 ? 23.347 2.553 -18.759 1.00 75.75 153 ASP A N 1
ATOM 1182 C CA . ASP A 1 153 ? 22.587 2.806 -19.991 1.00 75.75 153 ASP A CA 1
ATOM 1183 C C . ASP A 1 153 ? 21.635 4.018 -19.914 1.00 75.75 153 ASP A C 1
ATOM 1185 O O . ASP A 1 153 ? 21.008 4.379 -20.912 1.00 75.75 153 ASP A O 1
ATOM 1189 N N . GLY A 1 154 ? 21.566 4.682 -18.755 1.00 78.81 154 GLY A N 1
ATOM 1190 C CA . GLY A 1 154 ? 20.812 5.925 -18.585 1.00 78.81 154 GLY A CA 1
ATOM 1191 C C . GLY A 1 154 ? 19.310 5.741 -18.370 1.00 78.81 154 GLY A C 1
ATOM 1192 O O . GLY A 1 154 ? 18.583 6.738 -18.435 1.00 78.81 154 GLY A O 1
ATOM 1193 N N . LYS A 1 155 ? 18.828 4.512 -18.158 1.00 85.81 155 LYS A N 1
ATOM 1194 C CA . LYS A 1 155 ? 17.397 4.212 -18.046 1.00 85.81 155 LYS A CA 1
ATOM 1195 C C . LYS A 1 155 ? 16.954 3.963 -16.611 1.00 85.81 155 LYS A C 1
ATOM 1197 O O . LYS A 1 155 ? 17.742 3.631 -15.734 1.00 85.81 155 LYS A O 1
ATOM 1202 N N . ILE A 1 156 ? 15.664 4.177 -16.380 1.00 87.31 156 ILE A N 1
ATOM 1203 C CA . ILE A 1 156 ? 14.998 3.890 -15.110 1.00 87.31 156 ILE A CA 1
ATOM 1204 C C . ILE A 1 156 ? 14.726 2.384 -15.055 1.00 87.31 156 ILE A C 1
ATOM 1206 O O . ILE A 1 156 ? 13.816 1.904 -15.730 1.00 87.31 156 ILE A O 1
ATOM 1210 N N . ASP A 1 157 ? 15.502 1.649 -14.263 1.00 88.81 157 ASP A N 1
ATOM 1211 C CA . ASP A 1 157 ? 15.312 0.203 -14.092 1.00 88.81 157 ASP A CA 1
ATOM 1212 C C . ASP A 1 157 ? 14.364 -0.120 -12.947 1.00 88.81 157 ASP A C 1
ATOM 1214 O O . ASP A 1 157 ? 13.672 -1.135 -13.011 1.00 88.81 157 ASP A O 1
ATOM 1218 N N . GLU A 1 158 ? 14.308 0.750 -11.936 1.00 90.25 158 GLU A N 1
ATOM 1219 C CA . GLU A 1 158 ? 13.389 0.614 -10.816 1.00 90.25 158 GLU A CA 1
ATOM 1220 C C . GLU A 1 158 ? 12.768 1.946 -10.365 1.00 90.25 158 GLU A C 1
ATOM 1222 O O . GLU A 1 158 ? 13.376 3.026 -10.388 1.00 90.25 158 GLU A O 1
ATOM 1227 N N . ALA A 1 159 ? 11.508 1.840 -9.953 1.00 90.81 159 ALA A N 1
ATOM 1228 C CA . ALA A 1 159 ? 10.669 2.898 -9.414 1.00 90.81 159 ALA A CA 1
ATOM 1229 C C . ALA A 1 159 ? 9.982 2.386 -8.145 1.00 90.81 159 ALA A C 1
ATOM 1231 O O . ALA A 1 159 ? 9.649 1.209 -8.059 1.00 90.81 159 ALA A O 1
ATOM 1232 N N . VAL A 1 160 ? 9.774 3.237 -7.144 1.00 90.69 160 VAL A N 1
ATOM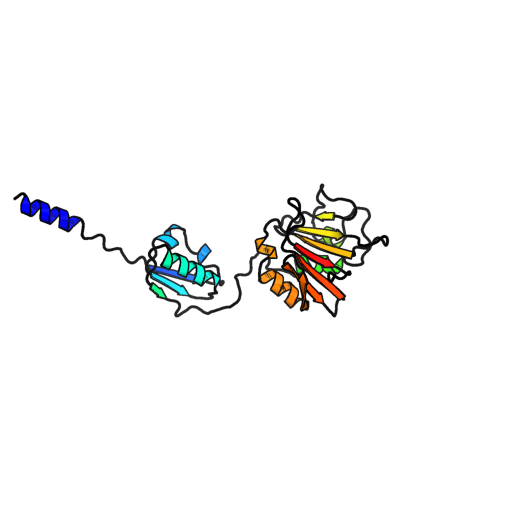 1233 C CA . VAL A 1 160 ? 9.361 2.796 -5.809 1.00 90.69 160 VAL A CA 1
ATOM 1234 C C . VAL A 1 160 ? 8.309 3.728 -5.226 1.00 90.69 160 VAL A C 1
ATOM 1236 O O . VAL A 1 160 ? 8.476 4.939 -5.219 1.00 90.69 160 VAL A O 1
ATOM 1239 N N . ILE A 1 161 ? 7.251 3.169 -4.651 1.00 91.06 161 ILE A N 1
ATOM 1240 C CA . ILE A 1 161 ? 6.317 3.891 -3.780 1.00 91.06 161 ILE A CA 1
ATOM 1241 C C . ILE A 1 161 ? 6.758 3.641 -2.344 1.00 91.06 161 ILE A C 1
ATOM 1243 O O . ILE A 1 161 ? 6.891 2.490 -1.938 1.00 91.06 161 ILE A O 1
ATOM 1247 N N . LYS A 1 162 ? 6.956 4.691 -1.555 1.00 89.88 162 LYS A N 1
ATOM 1248 C CA . LYS A 1 162 ? 7.353 4.599 -0.146 1.00 89.88 162 LYS A CA 1
ATOM 1249 C C . LYS A 1 162 ? 6.280 5.209 0.755 1.00 89.88 162 LYS A C 1
ATOM 1251 O O . LYS A 1 162 ? 5.506 6.070 0.330 1.00 89.88 162 LYS A O 1
ATOM 1256 N N . SER A 1 163 ? 6.251 4.795 2.022 1.00 87.44 163 SER A N 1
ATOM 1257 C CA . SER A 1 163 ? 5.401 5.434 3.031 1.00 87.44 163 SER A CA 1
ATOM 1258 C C . SER A 1 163 ? 6.103 5.620 4.364 1.00 87.44 163 SER A C 1
ATOM 1260 O O . SER A 1 163 ? 6.777 4.725 4.868 1.00 87.44 163 SER A O 1
ATOM 1262 N N . THR A 1 164 ? 5.867 6.772 4.987 1.00 84.56 164 THR A N 1
ATOM 1263 C CA . THR A 1 164 ? 6.225 6.998 6.391 1.00 84.56 164 THR A CA 1
ATOM 1264 C C . THR A 1 164 ? 5.331 6.216 7.353 1.00 84.56 164 THR A C 1
ATOM 1266 O O . THR A 1 164 ? 5.715 6.033 8.507 1.00 84.56 164 THR A O 1
ATOM 1269 N N . ASN A 1 165 ? 4.166 5.742 6.892 1.00 86.19 165 ASN A N 1
ATOM 1270 C CA . ASN A 1 165 ? 3.298 4.846 7.640 1.00 86.19 165 ASN A CA 1
ATOM 1271 C C . ASN A 1 165 ? 3.514 3.392 7.170 1.00 86.19 165 ASN A C 1
ATOM 1273 O O . ASN A 1 165 ? 3.016 3.020 6.103 1.00 86.19 165 ASN A O 1
ATOM 1277 N N . PRO A 1 166 ? 4.231 2.554 7.942 1.00 83.12 166 PRO A N 1
ATOM 1278 C CA . PRO A 1 166 ? 4.498 1.172 7.551 1.00 83.12 166 PRO A CA 1
ATOM 1279 C C . PRO A 1 166 ? 3.214 0.351 7.376 1.00 83.12 166 PRO A C 1
ATOM 1281 O O . PRO A 1 166 ? 3.194 -0.547 6.534 1.00 83.12 166 PRO A O 1
ATOM 1284 N N . ASP A 1 167 ? 2.136 0.678 8.095 1.00 85.06 167 ASP A N 1
ATOM 1285 C CA . ASP A 1 167 ? 0.875 -0.074 8.061 1.00 85.06 167 ASP A CA 1
ATOM 1286 C C . ASP A 1 167 ? 0.233 -0.079 6.667 1.00 85.06 167 ASP A C 1
ATOM 1288 O O . ASP A 1 167 ? -0.468 -1.023 6.309 1.00 85.06 167 ASP A O 1
ATOM 1292 N N . TYR A 1 168 ? 0.505 0.939 5.844 1.00 87.94 168 TYR A N 1
ATOM 1293 C CA . TYR A 1 168 ? 0.014 0.985 4.468 1.00 87.94 168 TYR A CA 1
ATOM 1294 C C . TYR A 1 168 ? 0.686 -0.049 3.580 1.00 87.94 168 TYR A C 1
ATOM 1296 O O . TYR A 1 168 ? 0.001 -0.740 2.835 1.00 87.94 168 TYR A O 1
ATOM 1304 N N . ILE A 1 169 ? 2.003 -0.210 3.694 1.00 91.44 169 ILE A N 1
ATOM 1305 C CA . ILE A 1 169 ? 2.746 -1.204 2.908 1.00 91.44 169 ILE A CA 1
ATOM 1306 C C . ILE A 1 169 ? 2.414 -2.626 3.376 1.00 91.44 169 ILE A C 1
ATOM 1308 O O . ILE A 1 169 ? 2.306 -3.534 2.560 1.00 91.44 169 ILE A O 1
ATOM 1312 N N . HIS A 1 170 ? 2.152 -2.805 4.672 1.00 87.25 170 HIS A N 1
ATOM 1313 C CA . HIS A 1 170 ? 1.692 -4.076 5.241 1.00 87.25 170 HIS A CA 1
ATOM 1314 C C . HIS A 1 170 ? 0.192 -4.336 5.016 1.00 87.25 170 HIS A C 1
ATOM 1316 O O . HIS A 1 170 ? -0.330 -5.371 5.441 1.00 87.25 170 HIS A O 1
ATOM 1322 N N . SER A 1 171 ? -0.527 -3.408 4.378 1.00 85.69 171 SER A N 1
ATOM 1323 C CA . SER A 1 171 ? -1.970 -3.518 4.216 1.00 85.69 171 SER A CA 1
ATOM 1324 C C . SER A 1 171 ? -2.333 -4.641 3.239 1.00 85.69 171 SER A C 1
ATOM 1326 O O . SER A 1 171 ? -1.813 -4.678 2.117 1.00 85.69 171 SER A O 1
ATOM 1328 N N . PRO A 1 172 ? -3.324 -5.491 3.578 1.00 84.62 172 PRO A N 1
ATOM 1329 C CA . PRO A 1 172 ? -3.910 -6.439 2.632 1.00 84.62 172 PRO A CA 1
ATOM 1330 C C . PRO A 1 172 ? -4.410 -5.778 1.342 1.00 84.62 172 PRO A C 1
ATOM 1332 O O . PRO A 1 172 ? -4.466 -6.425 0.302 1.00 84.62 172 PRO A O 1
ATOM 1335 N N . GLN A 1 173 ? -4.757 -4.489 1.395 1.00 86.69 173 GLN A N 1
ATOM 1336 C CA . GLN A 1 173 ? -5.209 -3.721 0.240 1.00 86.69 173 GLN A CA 1
ATOM 1337 C C . GLN A 1 173 ? -4.103 -3.510 -0.797 1.00 86.69 173 GLN A C 1
ATOM 1339 O O . GLN A 1 173 ? -4.360 -3.698 -1.981 1.00 86.69 173 GLN A O 1
ATOM 1344 N N . VAL A 1 174 ? -2.874 -3.193 -0.369 1.00 90.94 174 VAL A N 1
ATOM 1345 C CA . VAL A 1 174 ? -1.727 -3.036 -1.282 1.00 90.94 174 VAL A CA 1
ATOM 1346 C C . VAL A 1 174 ? -1.399 -4.360 -1.959 1.00 90.94 174 VAL A C 1
ATOM 1348 O O . VAL A 1 174 ? -1.194 -4.403 -3.171 1.00 90.94 174 VAL A O 1
ATOM 1351 N N . ARG A 1 175 ? -1.428 -5.461 -1.204 1.00 91.38 175 ARG A N 1
ATOM 1352 C CA . ARG A 1 175 ? -1.263 -6.798 -1.779 1.00 91.38 175 ARG A CA 1
ATOM 1353 C C . ARG A 1 175 ? -2.362 -7.125 -2.793 1.00 91.38 175 ARG A C 1
ATOM 1355 O O . ARG A 1 175 ? -2.057 -7.543 -3.906 1.00 91.38 175 ARG A O 1
ATOM 1362 N N . ALA A 1 176 ? -3.624 -6.887 -2.436 1.00 89.06 176 ALA A N 1
ATOM 1363 C CA . ALA A 1 176 ? -4.759 -7.128 -3.322 1.00 89.06 176 ALA A CA 1
ATOM 1364 C C . ALA A 1 176 ? -4.688 -6.287 -4.606 1.00 89.06 176 ALA A C 1
ATOM 1366 O O . ALA A 1 176 ? -5.112 -6.744 -5.664 1.00 89.06 176 ALA A O 1
ATOM 1367 N N . TRP A 1 177 ? -4.133 -5.075 -4.540 1.00 91.12 177 TRP A N 1
ATOM 1368 C CA . TRP A 1 177 ? -3.861 -4.268 -5.725 1.00 91.12 177 TRP A CA 1
ATOM 1369 C C . TRP A 1 177 ? -2.835 -4.917 -6.643 1.00 91.12 177 TRP A C 1
ATOM 1371 O O . TRP A 1 177 ? -3.122 -5.080 -7.826 1.00 91.12 177 TRP A O 1
ATOM 1381 N N . ILE A 1 178 ? -1.674 -5.304 -6.099 1.00 93.44 178 ILE A N 1
ATOM 1382 C CA . ILE A 1 178 ? -0.596 -5.984 -6.835 1.00 93.44 178 ILE A CA 1
ATOM 1383 C C . ILE A 1 178 ? -1.162 -7.205 -7.569 1.00 93.44 178 ILE A C 1
ATOM 1385 O O . ILE A 1 178 ? -1.056 -7.300 -8.792 1.00 93.44 178 ILE A O 1
ATOM 1389 N N . GLU A 1 179 ? -1.853 -8.080 -6.841 1.00 93.25 179 GLU A N 1
ATOM 1390 C CA . GLU A 1 179 ? -2.490 -9.279 -7.397 1.00 93.25 179 GLU A CA 1
ATOM 1391 C C . GLU A 1 179 ? -3.566 -8.922 -8.442 1.00 93.25 179 GLU A C 1
ATOM 1393 O O . GLU A 1 179 ? -3.613 -9.507 -9.525 1.00 93.25 179 GLU A O 1
ATOM 1398 N N . GLY A 1 180 ? -4.384 -7.900 -8.172 1.00 90.12 180 GLY A N 1
ATOM 1399 C CA . GLY A 1 180 ? -5.427 -7.409 -9.077 1.00 90.12 180 GLY A CA 1
ATOM 1400 C C . GLY A 1 180 ? -4.907 -6.826 -10.396 1.00 90.12 180 GLY A C 1
ATOM 1401 O O . GLY A 1 180 ? -5.614 -6.875 -11.401 1.00 90.12 180 GLY A O 1
ATOM 1402 N N . MET A 1 181 ? -3.665 -6.334 -10.434 1.00 90.50 181 MET A N 1
ATOM 1403 C CA . MET A 1 181 ? -2.992 -5.902 -11.670 1.00 90.50 181 MET A CA 1
ATOM 1404 C C . MET A 1 181 ? -2.329 -7.062 -12.434 1.00 90.50 181 MET A C 1
ATOM 1406 O O . MET A 1 181 ? -1.624 -6.833 -13.419 1.00 90.50 181 MET A O 1
ATOM 1410 N N . GLY A 1 182 ? -2.542 -8.309 -12.006 1.00 93.56 182 GLY A N 1
ATOM 1411 C CA . GLY A 1 182 ? -2.038 -9.506 -12.681 1.00 93.56 182 GLY A CA 1
ATOM 1412 C C . GLY A 1 182 ? -0.605 -9.884 -12.307 1.00 93.56 182 GLY A C 1
ATOM 1413 O O . GLY A 1 182 ? 0.067 -10.557 -13.088 1.00 93.56 182 GLY A O 1
ATOM 1414 N N . TYR A 1 183 ? -0.119 -9.432 -11.149 1.00 96.12 183 TYR A N 1
ATOM 1415 C CA . TYR A 1 183 ? 1.146 -9.898 -10.593 1.00 96.12 183 TYR A CA 1
ATOM 1416 C C . TYR A 1 183 ? 0.914 -11.144 -9.736 1.00 96.12 183 TYR A C 1
ATOM 1418 O O . TYR A 1 183 ? 0.049 -11.164 -8.865 1.00 96.12 183 TYR A O 1
ATOM 1426 N N . GLU A 1 184 ? 1.719 -12.176 -9.952 1.00 97.19 184 GLU A N 1
ATOM 1427 C CA . GLU A 1 184 ? 1.654 -13.430 -9.202 1.00 97.19 184 GLU A CA 1
ATOM 1428 C C . GLU A 1 184 ? 2.791 -13.486 -8.182 1.00 97.19 184 GLU A C 1
ATOM 1430 O O . GLU A 1 184 ? 3.923 -13.120 -8.501 1.00 97.19 184 GLU A O 1
ATOM 1435 N N . LEU A 1 185 ? 2.511 -13.950 -6.960 1.00 96.62 185 LEU A N 1
ATOM 1436 C CA . LEU A 1 185 ? 3.550 -14.181 -5.956 1.00 96.62 185 LEU A CA 1
ATOM 1437 C C . LEU A 1 185 ? 4.488 -15.293 -6.443 1.00 96.62 185 LEU A C 1
ATOM 1439 O O . LEU A 1 185 ? 4.052 -16.414 -6.696 1.00 96.62 185 LEU A O 1
ATOM 1443 N N . THR A 1 186 ? 5.780 -14.994 -6.526 1.00 96.12 186 THR A N 1
ATOM 1444 C CA . THR A 1 186 ? 6.814 -15.935 -6.987 1.00 96.12 186 THR A CA 1
ATOM 1445 C C . THR A 1 186 ? 7.737 -16.409 -5.871 1.00 96.12 186 THR A C 1
ATOM 1447 O O . THR A 1 186 ? 8.367 -17.455 -6.009 1.00 96.12 186 THR A O 1
ATOM 1450 N N . GLY A 1 187 ? 7.809 -15.676 -4.759 1.00 94.06 187 GLY A N 1
ATOM 1451 C CA . GLY A 1 187 ? 8.625 -16.048 -3.613 1.00 94.06 187 GLY A CA 1
ATOM 1452 C C . GLY A 1 187 ? 8.631 -14.981 -2.527 1.00 94.06 187 GLY A C 1
ATOM 1453 O O . GLY A 1 187 ? 8.006 -13.932 -2.666 1.00 94.06 187 GLY A O 1
ATOM 1454 N N . THR A 1 188 ? 9.374 -15.264 -1.463 1.00 93.44 188 THR A N 1
ATOM 1455 C CA . THR A 1 188 ? 9.607 -14.354 -0.339 1.00 93.44 188 THR A CA 1
ATOM 1456 C C . THR A 1 188 ? 11.105 -14.371 -0.035 1.00 93.44 188 THR A C 1
ATOM 1458 O O . THR A 1 188 ? 11.708 -15.448 0.026 1.00 93.44 188 THR A O 1
ATOM 1461 N N . ARG A 1 189 ? 11.722 -13.197 0.116 1.00 88.56 189 ARG A N 1
ATOM 1462 C CA . ARG A 1 189 ? 13.146 -13.048 0.456 1.00 88.56 189 ARG A CA 1
ATOM 1463 C C . ARG A 1 189 ? 13.399 -13.447 1.911 1.00 88.56 189 ARG A C 1
ATOM 1465 O O . ARG A 1 189 ? 12.484 -13.531 2.728 1.00 88.56 189 ARG A O 1
ATOM 1472 N N . GLY A 1 190 ? 14.665 -13.681 2.260 1.00 84.56 190 GLY A N 1
ATOM 1473 C CA . GLY A 1 190 ? 15.060 -14.062 3.625 1.00 84.56 190 GLY A CA 1
ATOM 1474 C C . GLY A 1 190 ? 14.757 -13.004 4.698 1.00 84.56 190 GLY A C 1
ATOM 1475 O O . GLY A 1 190 ? 14.687 -13.341 5.878 1.00 84.56 190 GLY A O 1
ATOM 1476 N N . ASP A 1 191 ? 14.557 -11.747 4.298 1.00 84.00 191 ASP A N 1
ATOM 1477 C CA . ASP A 1 191 ? 14.139 -10.620 5.144 1.00 84.00 191 ASP A CA 1
ATOM 1478 C C . ASP A 1 191 ? 12.608 -10.463 5.248 1.00 84.00 191 ASP A C 1
ATOM 1480 O O . ASP A 1 191 ? 12.130 -9.565 5.942 1.00 84.00 191 ASP A O 1
ATOM 1484 N N . GLY A 1 192 ? 11.841 -11.368 4.628 1.00 87.31 192 GLY A N 1
ATOM 1485 C CA . GLY A 1 192 ? 10.381 -11.413 4.694 1.00 87.31 192 GLY A CA 1
ATOM 1486 C C . GLY A 1 192 ? 9.663 -10.618 3.604 1.00 87.31 192 GLY A C 1
ATOM 1487 O O . GLY A 1 192 ? 8.435 -10.633 3.587 1.00 87.31 192 GLY A O 1
ATOM 1488 N N . ASP A 1 193 ? 10.389 -9.955 2.701 1.00 92.75 193 ASP A N 1
ATOM 1489 C CA . ASP A 1 193 ? 9.794 -9.217 1.584 1.00 92.75 193 ASP A CA 1
ATOM 1490 C C . ASP A 1 193 ? 9.182 -10.159 0.545 1.00 92.75 193 ASP A C 1
ATOM 1492 O O . ASP A 1 193 ? 9.790 -11.160 0.160 1.00 92.75 193 ASP A O 1
ATOM 1496 N N . ASP A 1 194 ? 8.006 -9.811 0.031 1.00 95.25 194 ASP A N 1
ATOM 1497 C CA . ASP A 1 194 ? 7.319 -10.621 -0.974 1.00 95.25 194 ASP A CA 1
ATOM 1498 C C . ASP A 1 194 ? 7.694 -10.191 -2.396 1.00 95.25 194 ASP A C 1
ATOM 1500 O O . ASP A 1 194 ? 7.670 -9.006 -2.733 1.00 95.25 194 ASP A O 1
ATOM 1504 N N . ILE A 1 195 ? 7.990 -11.169 -3.253 1.00 96.44 195 ILE A N 1
ATOM 1505 C CA . ILE A 1 195 ? 8.335 -10.961 -4.660 1.00 96.44 195 ILE A CA 1
ATOM 1506 C C . ILE A 1 195 ? 7.171 -11.402 -5.537 1.00 96.44 195 ILE A C 1
ATOM 1508 O O . ILE A 1 195 ? 6.778 -12.573 -5.545 1.00 96.44 195 ILE A O 1
ATOM 1512 N N . PHE A 1 196 ? 6.698 -10.490 -6.372 1.00 97.31 196 PHE A N 1
ATOM 1513 C CA . PHE A 1 196 ? 5.682 -10.742 -7.373 1.00 97.31 196 PHE A CA 1
ATOM 1514 C C . PHE A 1 196 ? 6.224 -10.506 -8.782 1.00 97.31 196 PHE A C 1
ATOM 1516 O O . PHE A 1 196 ? 7.138 -9.708 -8.997 1.00 97.31 196 PHE A O 1
ATOM 1523 N N . PHE A 1 197 ? 5.631 -11.175 -9.764 1.00 97.50 197 PHE A N 1
ATOM 1524 C CA . PHE A 1 197 ? 5.991 -11.016 -11.167 1.00 97.50 197 PHE A CA 1
ATOM 1525 C C . PHE A 1 197 ? 4.750 -10.979 -12.048 1.00 97.50 197 PHE A C 1
ATOM 1527 O O . PHE A 1 197 ? 3.833 -11.782 -11.880 1.00 97.50 197 PHE A O 1
ATOM 1534 N N . ASN A 1 198 ? 4.737 -10.069 -13.019 1.00 96.44 198 ASN A N 1
ATOM 1535 C CA . ASN A 1 198 ? 3.705 -10.027 -14.046 1.00 96.44 198 ASN A CA 1
ATOM 1536 C C . ASN A 1 198 ? 4.280 -10.530 -15.373 1.00 96.44 198 ASN A C 1
ATOM 1538 O O . ASN A 1 198 ? 5.132 -9.899 -16.003 1.00 96.44 198 ASN A O 1
ATOM 1542 N N . SER A 1 199 ? 3.787 -11.683 -15.822 1.00 94.38 199 SER A N 1
ATOM 1543 C CA . SER A 1 199 ? 4.283 -12.350 -17.027 1.00 94.38 199 SER A CA 1
ATOM 1544 C C . SER A 1 199 ? 3.963 -11.599 -18.325 1.00 94.38 199 SER A C 1
ATOM 1546 O O . SER A 1 199 ? 4.672 -11.807 -19.314 1.00 94.38 199 SER A O 1
ATOM 1548 N N . ASN A 1 200 ? 2.961 -10.714 -18.325 1.00 93.50 200 ASN A N 1
ATOM 1549 C CA . ASN A 1 200 ? 2.578 -9.905 -19.481 1.00 93.50 200 ASN A CA 1
ATOM 1550 C C . ASN A 1 200 ? 3.474 -8.673 -19.621 1.00 93.50 200 ASN A C 1
ATOM 1552 O O . ASN A 1 200 ? 3.988 -8.410 -20.706 1.00 93.50 200 ASN A O 1
ATOM 1556 N N . THR A 1 201 ? 3.684 -7.934 -18.529 1.00 92.44 201 THR A N 1
ATOM 1557 C CA . THR A 1 201 ? 4.488 -6.699 -18.544 1.00 92.44 201 THR A CA 1
ATOM 1558 C C . THR A 1 201 ? 5.983 -6.957 -18.383 1.00 92.44 201 THR A C 1
ATOM 1560 O O . THR A 1 201 ? 6.780 -6.085 -18.713 1.00 92.44 201 THR A O 1
ATOM 1563 N N . LYS A 1 202 ? 6.373 -8.149 -17.905 1.00 94.31 202 LYS A N 1
ATOM 1564 C CA . LYS A 1 202 ? 7.754 -8.505 -17.530 1.00 94.31 202 LYS A CA 1
ATOM 1565 C C . LYS A 1 202 ? 8.333 -7.614 -16.428 1.00 94.31 202 LYS A C 1
ATOM 1567 O O . LYS A 1 202 ? 9.546 -7.485 -16.318 1.00 94.31 202 LYS A O 1
ATOM 1572 N N . VAL A 1 203 ? 7.463 -7.034 -15.607 1.00 95.12 203 VAL A N 1
ATOM 1573 C CA . VAL A 1 203 ? 7.842 -6.206 -14.462 1.00 95.12 203 VAL A CA 1
ATOM 1574 C C . VAL A 1 203 ? 7.777 -7.045 -13.193 1.00 95.12 203 VAL A C 1
ATOM 1576 O O . VAL A 1 203 ? 6.820 -7.794 -12.967 1.00 95.12 203 VAL A O 1
ATOM 1579 N N . TRP A 1 204 ? 8.797 -6.894 -12.362 1.00 96.31 204 TRP A N 1
ATOM 1580 C CA . TRP A 1 204 ? 8.861 -7.428 -11.013 1.00 96.31 204 TRP A CA 1
ATOM 1581 C C . TRP A 1 204 ? 8.303 -6.418 -10.024 1.00 96.31 204 TRP A C 1
ATOM 1583 O O . TRP A 1 204 ? 8.482 -5.213 -10.200 1.00 96.31 204 TRP A O 1
ATOM 1593 N N . VAL A 1 205 ? 7.652 -6.914 -8.976 1.00 96.25 205 VAL A N 1
ATOM 1594 C CA . VAL A 1 205 ? 7.255 -6.111 -7.823 1.00 96.25 205 VAL A CA 1
ATOM 1595 C C . VAL A 1 205 ? 7.856 -6.707 -6.562 1.00 96.25 205 VAL A C 1
ATOM 1597 O O . VAL A 1 205 ? 7.663 -7.889 -6.290 1.00 96.25 205 VAL A O 1
ATOM 1600 N N . LEU A 1 206 ? 8.551 -5.884 -5.783 1.00 94.94 206 LEU A N 1
ATOM 1601 C CA . LEU A 1 206 ? 8.984 -6.224 -4.433 1.00 94.94 206 LEU A CA 1
ATOM 1602 C C . LEU A 1 206 ? 8.122 -5.451 -3.439 1.00 94.94 206 LEU A C 1
ATOM 1604 O O . LEU A 1 206 ? 8.157 -4.217 -3.394 1.00 94.94 206 LEU A O 1
ATOM 1608 N N . LEU A 1 207 ? 7.358 -6.176 -2.630 1.00 95.00 207 LEU A N 1
ATOM 1609 C CA . LEU A 1 207 ? 6.678 -5.604 -1.479 1.00 95.00 207 LEU A CA 1
ATOM 1610 C C . LEU A 1 207 ? 7.652 -5.635 -0.298 1.00 95.00 207 LEU A C 1
ATOM 1612 O O . LEU A 1 207 ? 7.841 -6.660 0.352 1.00 95.00 207 LEU A O 1
ATOM 1616 N N . HIS A 1 208 ? 8.324 -4.502 -0.105 1.00 92.81 208 HIS A N 1
ATOM 1617 C CA . HIS A 1 208 ? 9.446 -4.326 0.803 1.00 92.81 208 HIS A CA 1
ATOM 1618 C C . HIS A 1 208 ? 8.967 -3.818 2.160 1.00 92.81 208 HIS A C 1
ATOM 1620 O O . HIS A 1 208 ? 8.612 -2.642 2.311 1.00 92.81 208 HIS A O 1
ATOM 1626 N N . TYR A 1 209 ? 8.959 -4.703 3.147 1.00 90.88 209 TYR A N 1
ATOM 1627 C CA . TYR A 1 209 ? 8.436 -4.433 4.482 1.00 90.88 209 TYR A CA 1
ATOM 1628 C C . TYR A 1 209 ? 9.495 -3.8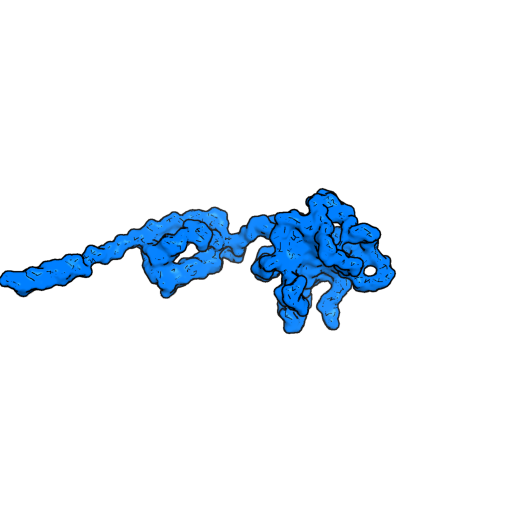55 5.417 1.00 90.88 209 TYR A C 1
ATOM 1630 O O . TYR A 1 209 ? 9.170 -3.037 6.282 1.00 90.88 209 TYR A O 1
ATOM 1638 N N . THR A 1 210 ? 10.752 -4.270 5.243 1.00 85.06 210 THR A N 1
ATOM 1639 C CA . THR A 1 210 ? 11.838 -3.989 6.188 1.00 85.06 210 THR A CA 1
ATOM 1640 C C . THR A 1 210 ? 12.796 -2.942 5.624 1.00 85.06 210 THR A C 1
ATOM 1642 O O . THR A 1 210 ? 13.630 -3.297 4.799 1.00 85.06 210 THR A O 1
ATOM 1645 N N . PRO A 1 211 ? 12.766 -1.679 6.094 1.00 82.38 211 PRO A N 1
ATOM 1646 C CA . PRO A 1 211 ? 13.671 -0.645 5.602 1.00 82.38 211 PRO A CA 1
ATOM 1647 C C . PRO A 1 211 ? 15.140 -1.044 5.735 1.00 82.38 211 PRO A C 1
ATOM 1649 O O . PRO A 1 211 ? 15.556 -1.558 6.778 1.00 82.38 211 PRO A O 1
ATOM 1652 N N . TYR A 1 212 ? 15.960 -0.706 4.739 1.00 78.88 212 TYR A N 1
ATOM 1653 C CA . TYR A 1 212 ? 17.389 -1.044 4.762 1.00 78.88 212 TYR A CA 1
ATOM 1654 C C . TYR A 1 212 ? 18.154 -0.365 5.908 1.00 78.88 212 TYR A C 1
ATOM 1656 O O . TYR A 1 212 ? 19.194 -0.850 6.355 1.00 78.88 212 TYR A O 1
ATOM 1664 N N . ASN A 1 213 ? 17.677 0.793 6.372 1.00 81.06 213 ASN A N 1
ATOM 1665 C CA . ASN A 1 213 ? 18.243 1.526 7.499 1.00 81.06 213 ASN A CA 1
ATOM 1666 C C . ASN A 1 213 ? 17.218 2.508 8.097 1.00 81.06 213 ASN A C 1
ATOM 1668 O O . ASN A 1 213 ? 16.109 2.662 7.599 1.00 81.06 213 ASN A O 1
ATOM 1672 N N . LYS A 1 214 ? 17.610 3.219 9.163 1.00 77.75 214 LYS A N 1
ATOM 1673 C CA . LYS A 1 214 ? 16.743 4.167 9.894 1.00 77.75 214 LYS A CA 1
ATOM 1674 C C . LYS A 1 214 ? 16.261 5.374 9.076 1.00 77.75 214 LYS A C 1
ATOM 1676 O O . LYS A 1 214 ? 15.372 6.082 9.538 1.00 77.75 214 LYS A O 1
ATOM 1681 N N . SER A 1 215 ? 16.876 5.638 7.928 1.00 76.25 215 SER A N 1
ATOM 1682 C CA . SER A 1 215 ? 16.519 6.730 7.018 1.00 76.25 215 SER A CA 1
ATOM 1683 C C . SER A 1 215 ? 15.725 6.244 5.801 1.00 76.25 215 SER A C 1
ATOM 1685 O O . SER A 1 215 ? 15.406 7.059 4.938 1.00 76.25 215 SER A O 1
ATOM 1687 N N . ASP A 1 216 ? 15.440 4.944 5.716 1.00 80.12 216 ASP A N 1
ATOM 1688 C CA . ASP A 1 216 ? 14.636 4.333 4.662 1.00 80.12 216 ASP A CA 1
ATOM 1689 C C . ASP A 1 216 ? 13.220 4.019 5.170 1.00 80.12 216 ASP A C 1
ATOM 1691 O O . ASP A 1 216 ? 12.939 4.039 6.372 1.00 80.12 216 ASP A O 1
ATOM 1695 N N . TYR A 1 217 ? 12.324 3.729 4.236 1.00 87.38 217 TYR A N 1
ATOM 1696 C CA . TYR A 1 217 ? 10.915 3.464 4.479 1.00 87.38 217 TYR A CA 1
ATOM 1697 C C . TYR A 1 217 ? 10.483 2.164 3.792 1.00 87.38 217 TYR A C 1
ATOM 1699 O O . TYR A 1 217 ? 11.043 1.817 2.747 1.00 87.38 217 TYR A O 1
ATOM 1707 N N . PRO A 1 218 ? 9.459 1.460 4.305 1.00 91.81 218 PRO A N 1
ATOM 1708 C CA . PRO A 1 218 ? 8.839 0.367 3.567 1.00 91.81 218 PRO A CA 1
ATOM 1709 C C . PRO A 1 218 ? 8.260 0.880 2.245 1.00 91.81 218 PRO A C 1
ATOM 1711 O O . PRO A 1 218 ? 7.938 2.071 2.111 1.00 91.81 218 PRO A O 1
ATOM 1714 N N . GLY A 1 219 ? 8.111 -0.005 1.265 1.00 93.25 219 GLY A N 1
ATOM 1715 C CA . GLY A 1 219 ? 7.581 0.394 -0.029 1.00 93.25 219 GLY A CA 1
ATOM 1716 C C . GLY A 1 219 ? 7.198 -0.725 -0.978 1.00 93.25 219 GLY A C 1
ATOM 1717 O O . GLY A 1 219 ? 7.424 -1.901 -0.719 1.00 93.25 219 GLY A O 1
ATOM 1718 N N . VAL A 1 220 ? 6.641 -0.314 -2.111 1.00 94.38 220 VAL A N 1
ATOM 1719 C CA . VAL A 1 220 ? 6.367 -1.160 -3.272 1.00 94.38 220 VAL A CA 1
ATOM 1720 C C . VAL A 1 220 ? 7.358 -0.770 -4.356 1.00 94.38 220 VAL A C 1
ATOM 1722 O O . VAL A 1 220 ? 7.309 0.357 -4.845 1.00 94.38 220 VAL A O 1
ATOM 1725 N N . HIS A 1 221 ? 8.271 -1.667 -4.704 1.00 93.50 221 HIS A N 1
ATOM 1726 C CA . HIS A 1 221 ? 9.272 -1.431 -5.741 1.00 93.50 221 HIS A CA 1
ATOM 1727 C C . HIS A 1 221 ? 8.826 -2.128 -7.018 1.00 93.50 221 HIS A C 1
ATOM 1729 O O . HIS A 1 221 ? 8.307 -3.238 -6.958 1.00 93.50 221 HIS A O 1
ATOM 1735 N N . PHE A 1 222 ? 9.019 -1.475 -8.155 1.00 94.19 222 PHE A N 1
ATOM 1736 C CA . PHE A 1 222 ? 8.739 -1.977 -9.493 1.00 94.19 222 PHE A CA 1
ATOM 1737 C C . PHE A 1 222 ? 10.053 -2.003 -10.248 1.00 94.19 222 PHE A C 1
ATOM 1739 O O . PHE A 1 222 ? 10.716 -0.970 -10.305 1.00 94.19 222 PHE A O 1
ATOM 1746 N N . SER A 1 223 ? 10.410 -3.133 -10.851 1.00 93.19 223 SER A N 1
ATOM 1747 C CA . SER A 1 223 ? 11.697 -3.268 -11.531 1.00 93.19 223 SER A CA 1
ATOM 1748 C C . SER A 1 223 ? 11.621 -4.084 -12.811 1.00 93.19 223 SER A C 1
ATOM 1750 O O . SER A 1 223 ? 10.837 -5.028 -12.935 1.00 93.19 223 SER A O 1
ATOM 1752 N N . LEU A 1 224 ? 12.464 -3.719 -13.777 1.00 91.88 224 LEU A N 1
ATOM 1753 C CA . LEU A 1 224 ? 12.754 -4.533 -14.963 1.00 91.88 224 LEU A CA 1
ATOM 1754 C C . LEU A 1 224 ? 13.773 -5.643 -14.672 1.00 91.88 224 LEU A C 1
ATOM 1756 O O . LEU A 1 224 ? 13.923 -6.575 -15.463 1.00 91.88 224 LEU A O 1
ATOM 1760 N N . VAL A 1 225 ? 14.464 -5.552 -13.538 1.00 89.25 225 VAL A N 1
ATOM 1761 C CA . VAL A 1 225 ? 15.453 -6.521 -13.070 1.00 89.25 225 VAL A CA 1
ATOM 1762 C C . VAL A 1 225 ? 14.808 -7.436 -12.034 1.00 89.25 225 VAL A C 1
ATOM 1764 O O . VAL A 1 225 ? 13.941 -7.025 -11.266 1.00 89.25 225 VAL A O 1
ATOM 1767 N N . THR A 1 226 ? 15.212 -8.705 -12.034 1.00 88.12 226 THR A N 1
ATOM 1768 C CA . THR A 1 226 ? 14.695 -9.679 -11.072 1.00 88.12 226 THR A CA 1
ATOM 1769 C C . THR A 1 226 ? 15.144 -9.369 -9.644 1.00 88.12 226 THR A C 1
ATOM 1771 O O . THR A 1 226 ? 16.252 -8.885 -9.425 1.00 88.12 226 THR A O 1
ATOM 1774 N N . TYR A 1 227 ? 14.275 -9.688 -8.683 1.00 83.81 227 TYR A N 1
ATOM 1775 C CA . TYR A 1 227 ? 14.574 -9.688 -7.247 1.00 83.81 227 TYR A CA 1
ATOM 1776 C C . TYR A 1 227 ? 14.898 -11.089 -6.709 1.00 83.81 227 TYR A C 1
ATOM 1778 O O . TYR A 1 227 ? 14.973 -11.281 -5.497 1.00 83.81 227 TYR A O 1
ATOM 1786 N N . GLN A 1 228 ? 15.001 -12.082 -7.595 1.00 76.06 228 GLN A N 1
ATOM 1787 C CA . GLN A 1 228 ? 15.414 -13.431 -7.232 1.00 76.06 228 GLN A CA 1
ATOM 1788 C C . GLN A 1 228 ? 16.946 -13.476 -7.193 1.00 76.06 228 GLN A C 1
ATOM 1790 O O . GLN A 1 228 ? 17.589 -13.086 -8.168 1.00 76.06 228 GLN A O 1
ATOM 1795 N N . ASP A 1 229 ? 17.491 -13.913 -6.056 1.00 60.25 229 ASP A N 1
ATOM 1796 C CA . ASP A 1 229 ? 18.924 -14.183 -5.870 1.00 60.25 229 ASP A CA 1
ATOM 1797 C C . ASP A 1 229 ? 19.399 -15.390 -6.703 1.00 60.25 229 ASP A C 1
ATOM 1799 O O . ASP A 1 229 ? 18.631 -16.378 -6.824 1.00 60.25 229 ASP A O 1
#

Foldseek 3Di:
DVVVVVVVVVVVVVDPPLPQAEEEEEDPFELCLVVVADPCRLARHQEYEYAEEYEVNVVVSLVCSVPPHRHNYYHCVRYDYDNDDGQDPLLPDPCLPPVLFLVQFFPAQDPVNQDPSCVVLVWAWDPPADVQWTWTHNVGQKTKIWGNDPDDPRGTFKIKIFGPDLVVLVDPSVVVVCVVVQWDFDDADPVGWTWTAHPVSCKIWISARDAPDPPGGGIIMIGNDDPDD

Sequence (229 aa):
MKKIQILMAILLMAGIAAHAQKKTVNLTQAGTLGTQLTETDKKTTTDIVVTGAINPTDIAVLANMSRTYVLQRIDLSQASWTKEAPKDPVLDNPEEYFLPMVGILGKPMEPDGFTYEEKTMGHKRNPKSMPGFWMFDTGKTLFPLTGYMNGWDGKIDEAVIKSTNPDYIHSPQVRAWIEGMGYELTGTRGDGDDIFFNSNTKVWVLLHYTPYNKSDYPGVHFSLVTYQD

Organism: NCBI:txid862515

InterPro domains:
  IPR032675 Leucine-rich repeat domain superfamily [G3DSA:3.80.10.10] (20-104)